Protein AF-A0A7R8D6F0-F1 (afdb_monomer_lite)

Structure (mmCIF, N/CA/C/O backbone):
data_AF-A0A7R8D6F0-F1
#
_entry.id   AF-A0A7R8D6F0-F1
#
loop_
_atom_site.group_PDB
_atom_site.id
_atom_site.type_symbol
_atom_site.label_atom_id
_atom_site.label_alt_id
_atom_site.label_comp_id
_atom_site.label_asym_id
_atom_site.label_entity_id
_atom_site.label_seq_id
_atom_site.pdbx_PDB_ins_code
_atom_site.Cartn_x
_atom_site.Cartn_y
_atom_site.Cartn_z
_atom_site.occupancy
_atom_site.B_iso_or_equiv
_atom_site.auth_seq_id
_atom_site.auth_comp_id
_atom_site.auth_asym_id
_atom_site.auth_atom_id
_atom_site.pdbx_PDB_model_num
ATOM 1 N N . MET A 1 1 ? -2.585 1.625 15.948 1.00 74.00 1 MET A N 1
ATOM 2 C CA . MET A 1 1 ? -1.145 1.764 15.644 1.00 74.00 1 MET A CA 1
ATOM 3 C C . MET A 1 1 ? -0.631 0.459 15.079 1.00 74.00 1 MET A C 1
ATOM 5 O O . MET A 1 1 ? -0.784 -0.568 15.728 1.00 74.00 1 MET A O 1
ATOM 9 N N . PHE A 1 2 ? -0.045 0.526 13.891 1.00 84.44 2 PHE A N 1
ATOM 10 C CA . PHE A 1 2 ? 0.387 -0.605 13.077 1.00 84.44 2 PHE A CA 1
ATOM 11 C C . PHE A 1 2 ? 1.300 -1.603 13.805 1.00 84.44 2 PHE A C 1
ATOM 13 O O . PHE A 1 2 ? 0.985 -2.786 13.869 1.00 84.44 2 PHE A O 1
ATOM 20 N N . TYR A 1 3 ? 2.368 -1.118 14.446 1.00 79.19 3 TYR A N 1
ATOM 21 C CA . TYR A 1 3 ? 3.384 -1.946 15.117 1.00 79.19 3 TYR A CA 1
ATOM 22 C C . TYR A 1 3 ? 2.860 -2.793 16.297 1.00 79.19 3 TYR A C 1
ATOM 24 O O . TYR A 1 3 ? 3.602 -3.601 16.847 1.00 79.19 3 TYR A O 1
ATOM 32 N N . LYS A 1 4 ? 1.600 -2.603 16.716 1.00 82.31 4 LYS A N 1
ATOM 33 C CA . LYS A 1 4 ? 0.942 -3.403 17.764 1.00 82.31 4 LYS A CA 1
ATOM 34 C C . LYS A 1 4 ? 0.145 -4.592 17.210 1.00 82.31 4 LYS A C 1
ATOM 36 O O . LYS A 1 4 ? -0.355 -5.390 17.996 1.00 82.31 4 LYS A O 1
ATOM 41 N N . VAL A 1 5 ? -0.016 -4.698 15.889 1.00 85.19 5 VAL A N 1
ATOM 42 C CA . VAL A 1 5 ? -0.868 -5.705 15.240 1.00 85.19 5 VAL A CA 1
ATOM 43 C C . VAL A 1 5 ? -0.010 -6.805 14.624 1.00 85.19 5 VAL A C 1
ATOM 45 O O . VAL A 1 5 ? 0.895 -6.539 13.834 1.00 85.19 5 VAL A O 1
ATOM 48 N N . LYS A 1 6 ? -0.318 -8.065 14.949 1.00 87.06 6 LYS A N 1
ATOM 49 C CA . LYS A 1 6 ? 0.289 -9.225 14.289 1.00 87.06 6 LYS A CA 1
ATOM 50 C C . LYS A 1 6 ? -0.387 -9.447 12.937 1.00 87.06 6 LYS A C 1
ATOM 52 O O . LYS A 1 6 ? -1.426 -10.094 12.857 1.00 87.06 6 LYS A O 1
ATOM 57 N N . ILE A 1 7 ? 0.212 -8.907 11.885 1.00 89.44 7 ILE A N 1
ATOM 58 C CA . ILE A 1 7 ? -0.277 -9.052 10.512 1.00 89.44 7 ILE A CA 1
ATOM 59 C C . ILE A 1 7 ? 0.157 -10.422 9.959 1.00 89.44 7 ILE A C 1
ATOM 61 O O . ILE A 1 7 ? 1.355 -10.722 9.986 1.00 89.44 7 ILE A O 1
ATOM 65 N N . PRO A 1 8 ? -0.775 -11.274 9.482 1.00 88.06 8 PRO A N 1
ATOM 66 C CA . PRO A 1 8 ? -0.436 -12.524 8.801 1.00 88.06 8 PRO A CA 1
ATOM 67 C C . PRO A 1 8 ? 0.427 -12.274 7.563 1.00 88.06 8 PRO A C 1
ATOM 69 O O . PRO A 1 8 ? 0.346 -11.208 6.961 1.00 88.06 8 PRO A O 1
ATOM 72 N N . LYS A 1 9 ? 1.225 -13.250 7.139 1.00 87.19 9 LYS A N 1
ATOM 73 C CA . LYS A 1 9 ? 1.949 -13.157 5.865 1.00 87.19 9 LYS A CA 1
ATOM 74 C C . LYS A 1 9 ? 1.036 -13.518 4.686 1.00 87.19 9 LYS A C 1
ATOM 76 O O . LYS A 1 9 ? 0.028 -14.207 4.858 1.00 87.19 9 LYS A O 1
ATOM 81 N N . ASP A 1 10 ? 1.387 -13.010 3.510 1.00 83.69 10 ASP A N 1
ATOM 82 C CA . ASP A 1 10 ? 1.027 -13.470 2.158 1.00 83.69 10 ASP A CA 1
ATOM 83 C C . ASP A 1 10 ? -0.458 -13.440 1.761 1.00 83.69 10 ASP A C 1
ATOM 85 O O . ASP A 1 10 ? -0.807 -13.719 0.616 1.00 83.69 10 ASP A O 1
ATOM 89 N N . THR A 1 11 ? -1.347 -13.072 2.682 1.00 88.06 11 THR A N 1
ATOM 90 C CA . THR A 1 11 ? -2.797 -13.301 2.563 1.00 88.06 11 THR A CA 1
ATOM 91 C C . THR A 1 11 ? -3.644 -12.037 2.614 1.00 88.06 11 THR A C 1
ATOM 93 O O . THR A 1 11 ? -4.828 -12.096 2.299 1.00 88.06 11 THR A O 1
ATOM 96 N N . ASN A 1 12 ? -3.089 -10.882 2.973 1.00 92.69 12 ASN A N 1
ATOM 97 C CA . ASN A 1 12 ? -3.887 -9.669 3.185 1.00 92.69 12 ASN A CA 1
ATOM 98 C C . ASN A 1 12 ? -4.018 -8.815 1.917 1.00 92.69 12 ASN A C 1
ATOM 100 O O . ASN A 1 12 ? -3.301 -9.018 0.933 1.00 92.69 12 ASN A O 1
ATOM 104 N N . PHE A 1 13 ? -4.924 -7.844 1.978 1.00 94.50 13 PHE A N 1
ATOM 105 C CA . PHE A 1 13 ? -4.956 -6.669 1.118 1.00 94.50 13 PHE A CA 1
ATOM 106 C C . PHE A 1 13 ? -4.422 -5.453 1.874 1.00 94.50 13 PHE A C 1
ATOM 108 O O . PHE A 1 13 ? -4.692 -5.305 3.069 1.00 94.50 13 PHE A O 1
ATOM 115 N N . PHE A 1 14 ? -3.704 -4.580 1.171 1.00 95.50 14 PHE A N 1
ATOM 116 C CA . PHE A 1 14 ? -3.189 -3.319 1.697 1.00 95.50 14 PHE A CA 1
ATOM 117 C C . PHE A 1 14 ? -3.652 -2.150 0.827 1.00 95.50 14 PHE A C 1
ATOM 119 O O . PHE A 1 14 ? -3.410 -2.144 -0.378 1.00 95.50 14 PHE A O 1
ATOM 126 N N . PHE A 1 15 ? -4.264 -1.159 1.470 1.00 96.00 15 PHE A N 1
ATOM 127 C CA . PHE A 1 15 ? -4.641 0.139 0.910 1.00 96.00 15 PHE A CA 1
ATOM 128 C C . PHE A 1 15 ? -3.914 1.248 1.685 1.00 96.00 15 PHE A C 1
ATOM 130 O O . PHE A 1 15 ? -3.596 1.060 2.864 1.00 96.00 15 PHE A O 1
ATOM 137 N N . LEU A 1 16 ? -3.652 2.396 1.054 1.00 95.62 16 LEU A N 1
ATOM 138 C CA . LEU A 1 16 ? -2.849 3.480 1.635 1.00 95.62 16 LEU A CA 1
ATOM 139 C C . LEU A 1 16 ? -3.567 4.837 1.610 1.00 95.62 16 LEU A C 1
ATOM 141 O O . LEU A 1 16 ? -4.071 5.266 0.577 1.00 95.62 16 LEU A O 1
ATOM 145 N N . GLU A 1 17 ? -3.503 5.555 2.732 1.00 95.69 17 GLU A N 1
ATOM 146 C CA . GLU A 1 17 ? -3.659 7.008 2.821 1.00 95.69 17 GLU A CA 1
ATOM 147 C C . GLU A 1 17 ? -2.285 7.622 3.119 1.00 95.69 17 GLU A C 1
ATOM 149 O O . GLU A 1 17 ? -1.707 7.346 4.175 1.00 95.69 17 GLU A O 1
ATOM 154 N N . THR A 1 18 ? -1.759 8.446 2.209 1.00 95.31 18 THR A N 1
ATOM 155 C CA . THR A 1 18 ? -0.437 9.077 2.371 1.00 95.31 18 THR A CA 1
ATOM 156 C C . THR A 1 18 ? -0.460 10.593 2.530 1.00 95.31 18 THR A C 1
ATOM 158 O O . THR A 1 18 ? 0.553 11.141 2.969 1.00 95.31 18 THR A O 1
ATOM 161 N N . SER A 1 19 ? -1.584 11.270 2.255 1.00 93.19 19 SER A N 1
ATOM 162 C CA . SER A 1 19 ? -1.687 12.736 2.363 1.00 93.19 19 SER A CA 1
ATOM 163 C C . SER A 1 19 ? -1.644 13.254 3.803 1.00 93.19 19 SER A C 1
ATOM 165 O O . SER A 1 19 ? -1.413 14.441 4.024 1.00 93.19 19 SER A O 1
ATOM 167 N N . GLY A 1 20 ? -1.847 12.377 4.789 1.00 93.12 20 GLY A N 1
ATOM 168 C CA . GLY A 1 20 ? -1.833 12.723 6.206 1.00 93.12 20 GLY A CA 1
ATOM 169 C C . GLY A 1 20 ? -3.174 13.253 6.713 1.00 93.12 20 GLY A C 1
ATOM 170 O O . GLY A 1 20 ? -3.243 13.773 7.828 1.00 93.12 20 GLY A O 1
ATOM 171 N N . ARG A 1 21 ? -4.263 13.102 5.950 1.00 95.19 21 ARG A N 1
ATOM 172 C CA . ARG A 1 21 ? -5.619 13.385 6.447 1.00 95.19 21 ARG A CA 1
ATOM 173 C C . ARG A 1 21 ? -6.073 12.304 7.427 1.00 95.19 21 ARG A C 1
ATOM 175 O O . ARG A 1 21 ? -5.720 11.136 7.305 1.00 95.19 21 ARG A O 1
ATOM 182 N N . SER A 1 22 ? -6.903 12.689 8.387 1.00 94.62 22 SER A N 1
ATOM 183 C CA . SER A 1 22 ? -7.505 11.766 9.356 1.00 94.62 22 SER A CA 1
ATOM 184 C C . SER A 1 22 ? -8.757 11.058 8.821 1.00 94.62 22 SER A C 1
ATOM 186 O O . SER A 1 22 ? -9.177 10.056 9.390 1.00 94.62 22 SER A O 1
ATOM 188 N N . ARG A 1 23 ? -9.380 11.556 7.747 1.00 95.62 23 ARG A N 1
ATOM 189 C CA . ARG A 1 23 ? -10.690 11.091 7.268 1.00 95.62 23 ARG A CA 1
ATOM 190 C C . ARG A 1 23 ? -10.586 10.342 5.938 1.00 95.62 23 ARG A C 1
ATOM 192 O O . ARG A 1 23 ? -10.050 10.877 4.965 1.00 95.62 23 ARG A O 1
ATOM 199 N N . LEU A 1 24 ? -11.154 9.137 5.881 1.00 94.81 24 LEU A N 1
ATOM 200 C CA . LEU A 1 24 ? -11.345 8.387 4.633 1.00 94.81 24 LEU A CA 1
ATOM 201 C C . LEU A 1 24 ? -12.550 8.912 3.839 1.00 94.81 24 LEU A C 1
ATOM 203 O O . LEU A 1 24 ? -13.538 9.379 4.411 1.00 94.81 24 LEU A O 1
ATOM 207 N N . THR A 1 25 ? -12.469 8.831 2.513 1.00 94.38 25 THR A N 1
ATOM 208 C CA . THR A 1 25 ? -13.577 9.161 1.607 1.00 94.38 25 THR A CA 1
ATOM 209 C C . THR A 1 25 ? -14.464 7.940 1.354 1.00 94.38 25 THR A C 1
ATOM 211 O O . THR A 1 25 ? -14.036 6.799 1.519 1.00 94.38 25 THR A O 1
ATOM 214 N N . LEU A 1 26 ? -15.699 8.160 0.889 1.00 91.44 26 LEU A N 1
ATOM 215 C CA . LEU A 1 26 ? -16.598 7.056 0.527 1.00 91.44 26 LEU A CA 1
ATOM 216 C C . LEU A 1 26 ? -16.029 6.186 -0.611 1.00 91.44 26 LEU A C 1
ATOM 218 O O . LEU A 1 26 ? -16.178 4.972 -0.552 1.00 91.44 26 LEU A O 1
ATOM 222 N N . LYS A 1 27 ? -15.315 6.775 -1.588 1.00 90.44 27 LYS A N 1
ATOM 223 C CA . LYS A 1 27 ? -14.648 6.041 -2.688 1.00 90.44 27 LYS A CA 1
ATOM 224 C C . LYS A 1 27 ? -13.708 4.957 -2.142 1.00 90.44 27 LYS A C 1
ATOM 226 O O . LYS A 1 27 ? -13.726 3.821 -2.605 1.00 90.44 27 LYS A O 1
ATOM 231 N N . GLU A 1 28 ? -12.952 5.309 -1.108 1.00 95.44 28 GLU A N 1
ATOM 232 C CA . GLU A 1 28 ? -11.962 4.440 -0.468 1.00 95.44 28 GLU A CA 1
ATOM 233 C C . GLU A 1 28 ? -12.585 3.377 0.428 1.00 95.44 28 GLU A C 1
ATOM 235 O O . GLU A 1 28 ? -12.107 2.244 0.466 1.00 95.44 28 GLU A O 1
ATOM 240 N N . LEU A 1 29 ? -13.682 3.714 1.110 1.00 95.31 29 LEU A N 1
ATOM 241 C CA . LEU A 1 29 ? -14.475 2.731 1.843 1.00 95.31 29 LEU A CA 1
ATOM 242 C C . LEU A 1 29 ? -15.122 1.718 0.886 1.00 95.31 29 LEU A C 1
ATOM 244 O O . LEU A 1 29 ? -15.132 0.533 1.200 1.00 95.31 29 LEU A O 1
ATOM 248 N N . CYS A 1 30 ? -15.571 2.135 -0.304 1.00 94.75 30 CYS A N 1
ATOM 249 C CA . CYS A 1 30 ? -16.062 1.220 -1.340 1.00 94.75 30 CYS A CA 1
ATOM 250 C C . CYS A 1 30 ? -14.955 0.310 -1.904 1.00 94.75 30 CYS A C 1
ATOM 252 O O . CYS A 1 30 ? -15.191 -0.885 -2.089 1.00 94.75 30 CYS A O 1
ATOM 254 N N . ALA A 1 31 ? -13.747 0.835 -2.145 1.00 91.69 31 ALA A N 1
ATOM 255 C CA . ALA A 1 31 ? -12.594 0.025 -2.554 1.00 91.69 31 ALA A CA 1
ATOM 256 C C . ALA A 1 31 ? -12.263 -1.042 -1.493 1.00 91.69 31 ALA A C 1
ATOM 258 O O . ALA A 1 31 ? -12.212 -2.237 -1.801 1.00 91.69 31 ALA A O 1
ATOM 259 N N . LEU A 1 32 ? -12.166 -0.628 -0.226 1.00 96.12 32 LEU A N 1
ATOM 260 C CA . LEU A 1 32 ? -11.927 -1.507 0.918 1.00 96.12 32 LEU A CA 1
ATOM 261 C C . LEU A 1 32 ? -13.033 -2.565 1.096 1.00 96.12 32 LEU A C 1
ATOM 263 O O . LEU A 1 32 ? -12.726 -3.750 1.244 1.00 96.12 32 LEU A O 1
ATOM 267 N N . GLU A 1 33 ? -14.310 -2.161 1.029 1.00 96.62 33 GLU A N 1
ATOM 268 C CA . GLU A 1 33 ? -15.466 -3.065 1.105 1.00 96.62 33 GLU A CA 1
ATOM 269 C C . GLU A 1 33 ? -15.416 -4.112 -0.010 1.00 96.62 33 GLU A C 1
ATOM 271 O O . GLU A 1 33 ? -15.607 -5.297 0.254 1.00 96.62 33 GLU A O 1
ATOM 276 N N . SER A 1 34 ? -15.134 -3.697 -1.249 1.00 94.56 34 SER A N 1
ATOM 277 C CA . SER A 1 34 ? -15.153 -4.590 -2.412 1.00 94.56 34 SER A CA 1
ATOM 278 C C . SER A 1 34 ? -14.162 -5.753 -2.275 1.00 94.56 34 SER A C 1
ATOM 280 O O . SER A 1 34 ? -14.522 -6.909 -2.516 1.00 94.56 34 SER A O 1
ATOM 282 N N . ALA A 1 35 ? -12.946 -5.476 -1.790 1.00 93.56 35 ALA A N 1
ATOM 283 C CA . ALA A 1 35 ? -11.941 -6.497 -1.523 1.00 93.56 35 ALA A CA 1
ATOM 284 C C . ALA A 1 35 ? -12.345 -7.400 -0.347 1.00 93.56 35 ALA A C 1
ATOM 286 O O . ALA A 1 35 ? -12.312 -8.626 -0.481 1.00 93.56 35 ALA A O 1
ATOM 287 N N . ALA A 1 36 ? -12.760 -6.810 0.780 1.00 96.06 36 ALA A N 1
ATOM 288 C CA . ALA A 1 36 ? -13.103 -7.541 2.000 1.00 96.06 36 ALA A CA 1
ATOM 289 C C . ALA A 1 36 ? -14.327 -8.455 1.829 1.00 96.06 36 ALA A C 1
ATOM 291 O O . ALA A 1 36 ? -14.308 -9.599 2.287 1.00 96.06 36 ALA A O 1
ATOM 292 N N . LYS A 1 37 ? -15.363 -7.973 1.129 1.00 94.25 37 LYS A N 1
ATOM 293 C CA . LYS A 1 37 ? -16.620 -8.683 0.857 1.00 94.25 37 LYS A CA 1
ATOM 294 C C . LYS A 1 37 ? -16.416 -9.925 -0.008 1.00 94.25 37 LYS A C 1
ATOM 296 O O . LYS A 1 37 ? -17.031 -10.951 0.263 1.00 94.25 37 LYS A O 1
ATOM 301 N N . LEU A 1 38 ? -15.572 -9.835 -1.038 1.00 93.25 38 LEU A N 1
ATOM 302 C CA . LEU A 1 38 ? -15.254 -10.969 -1.915 1.00 93.25 38 LEU A CA 1
ATOM 303 C C . LEU A 1 38 ? -14.240 -11.940 -1.294 1.00 93.25 38 LEU A C 1
ATOM 305 O O . LEU A 1 38 ? -14.133 -13.075 -1.742 1.00 93.25 38 LEU A O 1
ATOM 309 N N . HIS A 1 39 ? -13.516 -11.528 -0.251 1.00 94.94 39 HIS A N 1
ATOM 310 C CA . HIS A 1 39 ? -12.470 -12.339 0.368 1.00 94.94 39 HIS A CA 1
ATOM 311 C C . HIS A 1 39 ? -12.607 -12.394 1.900 1.00 94.94 39 HIS A C 1
ATOM 313 O O . HIS A 1 39 ? -11.688 -11.981 2.609 1.00 94.94 39 HIS A O 1
ATOM 319 N N . PRO A 1 40 ? -13.693 -12.968 2.454 1.00 94.88 40 PRO A N 1
ATOM 320 C CA . PRO A 1 40 ? -13.946 -12.990 3.903 1.00 94.88 40 PRO A CA 1
ATOM 321 C C . PRO A 1 40 ? -12.868 -13.721 4.729 1.00 94.88 40 PRO A C 1
ATOM 323 O O . PRO A 1 40 ? -12.807 -13.565 5.944 1.00 94.88 40 PRO A O 1
ATOM 326 N N . LYS A 1 41 ? -12.001 -14.518 4.085 1.00 93.69 41 LYS A N 1
ATOM 327 C CA . LYS A 1 41 ? -10.855 -15.212 4.707 1.00 93.69 41 LYS A CA 1
ATOM 328 C C . LYS A 1 41 ? -9.533 -14.426 4.643 1.00 93.69 41 LYS A C 1
ATOM 330 O O . LYS A 1 41 ? -8.526 -14.905 5.157 1.00 93.69 41 LYS A O 1
ATOM 335 N N . ARG A 1 42 ? -9.507 -13.261 3.986 1.00 93.25 42 ARG A N 1
ATOM 336 C CA . ARG A 1 42 ? -8.335 -12.381 3.835 1.00 93.25 42 ARG A CA 1
ATOM 337 C C . ARG A 1 42 ? -8.596 -11.085 4.599 1.00 93.25 42 ARG A C 1
ATOM 339 O O . ARG A 1 42 ? -9.680 -10.520 4.476 1.00 93.25 42 ARG A O 1
ATOM 346 N N . ASN A 1 43 ? -7.619 -10.594 5.362 1.00 96.06 43 ASN A N 1
ATOM 347 C CA . ASN A 1 43 ? -7.743 -9.277 5.996 1.00 96.06 43 ASN A CA 1
ATOM 348 C C . ASN A 1 43 ? -7.570 -8.174 4.951 1.00 96.06 43 ASN A C 1
ATOM 350 O O . ASN A 1 43 ? -6.714 -8.293 4.075 1.00 96.06 43 ASN A O 1
ATOM 354 N N . ALA A 1 44 ? -8.319 -7.087 5.083 1.00 96.88 44 ALA A N 1
ATOM 355 C CA . ALA A 1 44 ? -8.141 -5.867 4.314 1.00 96.88 44 ALA A CA 1
ATOM 356 C C . ALA A 1 44 ? -7.705 -4.739 5.259 1.00 96.88 44 ALA A C 1
ATOM 358 O O . ALA A 1 44 ? -8.472 -4.277 6.108 1.00 96.88 44 ALA A O 1
ATOM 359 N N . PHE A 1 45 ? -6.445 -4.326 5.130 1.00 97.19 45 PHE A N 1
ATOM 360 C CA . PHE A 1 45 ? -5.853 -3.267 5.935 1.00 97.19 45 PHE A CA 1
ATOM 361 C C . PHE A 1 45 ? -5.878 -1.944 5.178 1.00 97.19 45 PHE A C 1
ATOM 363 O O . PHE A 1 45 ? -5.282 -1.833 4.106 1.00 97.19 45 PHE A O 1
ATOM 370 N N . PHE A 1 46 ? -6.498 -0.925 5.770 1.00 97.19 46 PHE A N 1
ATOM 371 C CA . PHE A 1 46 ? -6.342 0.454 5.321 1.00 97.19 46 PHE A CA 1
ATOM 372 C C . PHE A 1 46 ? -5.304 1.142 6.208 1.00 97.19 46 PHE A C 1
ATOM 374 O O . PHE A 1 46 ? -5.527 1.350 7.404 1.00 97.19 46 PHE A O 1
ATOM 381 N N . ILE A 1 47 ? -4.141 1.449 5.641 1.00 96.88 47 ILE A N 1
ATOM 382 C CA . ILE A 1 47 ? -3.022 2.045 6.366 1.00 96.88 47 ILE A CA 1
ATOM 383 C C . ILE A 1 47 ? -3.031 3.559 6.166 1.00 96.88 47 ILE A C 1
ATOM 385 O O . ILE A 1 47 ? -3.176 4.026 5.042 1.00 96.88 47 ILE A O 1
ATOM 389 N N . MET A 1 48 ? -2.841 4.333 7.233 1.00 96.12 48 MET A N 1
ATOM 390 C CA . MET A 1 48 ? -2.861 5.800 7.181 1.00 96.12 48 MET A CA 1
ATOM 391 C C . MET A 1 48 ? -1.569 6.394 7.750 1.00 96.12 48 MET A C 1
ATOM 393 O O . MET A 1 48 ? -1.117 5.987 8.822 1.00 96.12 48 MET A O 1
ATOM 397 N N . THR A 1 49 ? -0.979 7.380 7.067 1.00 95.12 49 THR A N 1
ATOM 398 C CA . THR A 1 49 ? 0.206 8.109 7.565 1.00 95.12 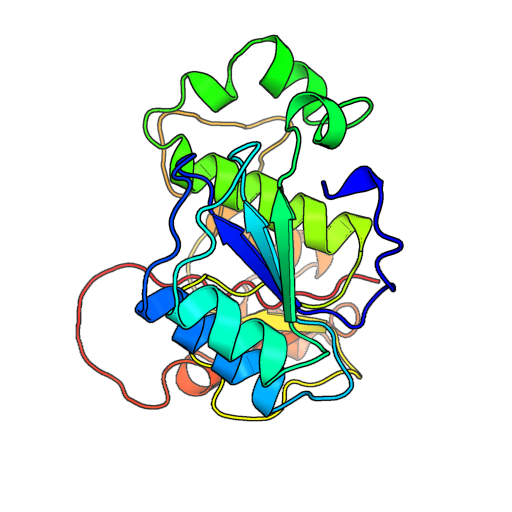49 THR A CA 1
ATOM 399 C C . THR A 1 49 ? -0.113 9.076 8.708 1.00 95.12 49 THR A C 1
ATOM 401 O O . THR A 1 49 ? 0.788 9.462 9.454 1.00 95.12 49 THR A O 1
ATOM 404 N N . ASN A 1 50 ? -1.384 9.446 8.902 1.00 94.31 50 ASN A N 1
ATOM 405 C CA . ASN A 1 50 ? -1.810 10.187 10.087 1.00 94.31 50 ASN A CA 1
ATOM 406 C C . ASN A 1 50 ? -1.825 9.275 11.330 1.00 94.31 50 ASN A C 1
ATOM 408 O O . ASN A 1 50 ? -2.331 8.150 11.292 1.00 94.31 50 ASN A O 1
ATOM 412 N N . LYS A 1 51 ? -1.308 9.784 12.458 1.00 88.81 51 LYS A N 1
ATOM 413 C CA . LYS A 1 51 ? -1.268 9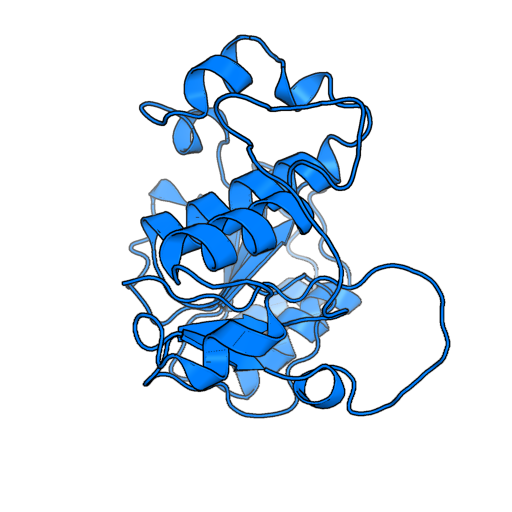.106 13.768 1.00 88.81 51 LYS A CA 1
ATOM 414 C C . LYS A 1 51 ? -2.654 8.751 14.318 1.00 88.81 51 LYS A C 1
ATOM 416 O O . LYS A 1 51 ? -2.748 7.840 15.143 1.00 88.81 51 LYS A O 1
ATOM 421 N N . THR A 1 52 ? -3.699 9.457 13.891 1.00 89.00 52 THR A N 1
ATOM 422 C CA . THR A 1 52 ? -5.101 9.195 14.237 1.00 89.00 52 THR A CA 1
ATOM 423 C C . THR A 1 52 ? -5.984 9.246 12.991 1.00 89.00 52 THR A C 1
ATOM 425 O O . THR A 1 52 ? -5.625 9.837 11.973 1.00 89.00 52 THR A O 1
ATOM 428 N N . TYR A 1 53 ? -7.160 8.625 13.077 1.00 91.56 53 TYR A N 1
ATOM 429 C CA . TYR A 1 53 ? -8.184 8.691 12.040 1.00 91.56 53 TYR A CA 1
ATOM 430 C C . TYR A 1 53 ? -9.568 8.957 12.638 1.00 91.56 53 TYR A C 1
ATOM 432 O O . TYR A 1 53 ? -9.841 8.625 13.793 1.00 91.56 53 TYR A O 1
ATOM 440 N N . GLU A 1 54 ? -10.436 9.584 11.851 1.00 94.56 54 GLU A N 1
ATOM 441 C CA . GLU A 1 54 ? -11.805 9.928 12.223 1.00 94.56 54 GLU A CA 1
ATOM 442 C C . GLU A 1 54 ? -12.703 8.690 12.103 1.00 94.56 54 GLU A C 1
ATOM 444 O O . GLU A 1 54 ? -12.878 8.132 11.017 1.00 94.56 54 GLU A O 1
ATOM 449 N N . ARG A 1 55 ? -13.309 8.264 13.217 1.00 93.56 55 ARG A N 1
ATOM 450 C CA . ARG A 1 55 ? -14.322 7.197 13.230 1.00 93.56 55 ARG A CA 1
ATOM 451 C C . ARG A 1 55 ? -15.690 7.765 12.844 1.00 93.56 55 ARG A C 1
ATOM 453 O O . ARG A 1 55 ? -16.582 7.867 13.679 1.00 93.56 55 ARG A O 1
ATOM 460 N N . THR A 1 56 ? -15.825 8.172 11.582 1.00 95.44 56 THR A N 1
ATOM 461 C CA . THR A 1 56 ? -17.119 8.564 10.995 1.00 95.44 56 THR A CA 1
ATOM 462 C C . THR A 1 56 ? -18.116 7.404 11.064 1.00 95.44 56 THR A C 1
ATOM 464 O O . THR A 1 56 ? -17.706 6.246 11.142 1.00 95.44 56 THR A O 1
ATOM 467 N N . THR A 1 57 ? -19.419 7.686 10.966 1.00 96.19 57 THR A N 1
ATOM 468 C CA . THR A 1 57 ? -20.468 6.649 10.968 1.00 96.19 57 THR A CA 1
ATOM 469 C C . THR A 1 57 ? -20.187 5.545 9.943 1.00 96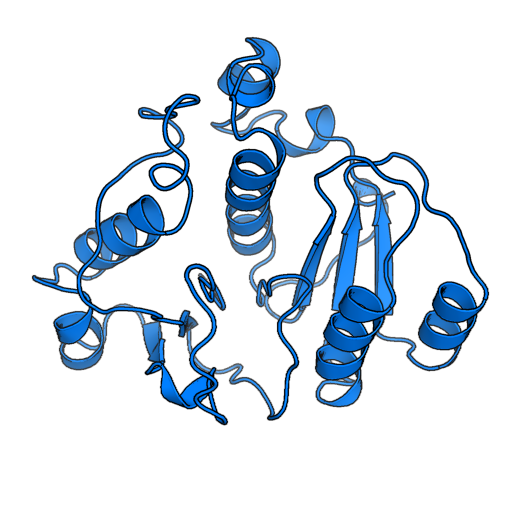.19 57 THR A C 1
ATOM 471 O O . THR A 1 57 ? -20.149 4.380 10.311 1.00 96.19 57 THR A O 1
ATOM 474 N N . ALA A 1 58 ? -19.832 5.905 8.703 1.00 95.06 58 ALA A N 1
ATOM 475 C CA . ALA A 1 58 ? -19.489 4.941 7.652 1.00 95.06 58 ALA A CA 1
ATOM 476 C C . ALA A 1 58 ? -18.244 4.084 7.977 1.00 95.06 58 ALA A C 1
ATOM 478 O O . ALA A 1 58 ? -18.177 2.918 7.593 1.00 95.06 58 ALA A O 1
ATOM 479 N N . VAL A 1 59 ? -17.258 4.636 8.701 1.00 96.12 59 VAL A N 1
ATOM 480 C CA . VAL A 1 59 ? -16.087 3.883 9.194 1.00 96.12 59 VAL A CA 1
ATOM 481 C C . VAL A 1 59 ? -16.470 2.932 10.332 1.00 96.12 59 VAL A C 1
ATOM 483 O O . VAL A 1 59 ? -15.895 1.852 10.441 1.00 96.12 59 VAL A O 1
ATOM 486 N N . VAL A 1 60 ? -17.429 3.301 11.183 1.00 96.38 60 VAL A N 1
ATOM 487 C CA . VAL A 1 60 ? -17.943 2.412 12.237 1.00 96.38 60 VAL A CA 1
ATOM 488 C C . VAL A 1 60 ? -18.752 1.272 11.615 1.00 96.38 60 VAL A C 1
ATOM 490 O O . VAL A 1 60 ? -18.399 0.113 11.815 1.00 96.38 60 VAL A O 1
ATOM 493 N N . GLU A 1 61 ? -19.738 1.592 10.775 1.00 96.38 61 GLU A N 1
ATOM 494 C CA . GLU A 1 61 ? -20.611 0.628 10.091 1.00 96.38 61 GLU A CA 1
ATOM 495 C C . GLU A 1 61 ? -19.821 -0.426 9.302 1.00 96.38 61 GLU A C 1
ATOM 497 O O . GLU A 1 61 ? -20.094 -1.621 9.416 1.00 96.38 61 GLU A O 1
ATOM 502 N N . ILE A 1 62 ? -18.811 -0.020 8.520 1.00 96.31 62 ILE A N 1
ATOM 503 C CA . ILE A 1 62 ? -18.020 -0.968 7.722 1.00 96.31 62 ILE A CA 1
ATOM 504 C C . ILE A 1 62 ? -17.161 -1.894 8.602 1.00 96.31 62 ILE A C 1
ATOM 506 O O . ILE A 1 62 ? -17.017 -3.073 8.283 1.00 96.31 62 ILE A O 1
ATOM 510 N N . MET A 1 63 ? -16.627 -1.395 9.723 1.00 95.62 63 MET A N 1
ATOM 511 C CA . MET A 1 63 ? -15.828 -2.192 10.664 1.00 95.62 63 MET A CA 1
ATOM 512 C C . MET A 1 63 ? -16.686 -3.143 11.511 1.00 95.62 63 MET A C 1
ATOM 514 O O . MET A 1 63 ? -16.211 -4.209 11.893 1.00 95.62 63 MET A O 1
ATOM 518 N N . GLU A 1 64 ? -17.941 -2.789 11.790 1.00 96.44 64 GLU A N 1
ATOM 519 C CA . GLU A 1 64 ? -18.908 -3.672 12.459 1.00 96.44 64 GLU A CA 1
ATOM 520 C C . GLU A 1 64 ? -19.442 -4.754 11.509 1.00 96.44 64 GLU A C 1
ATOM 522 O O . GLU A 1 64 ? -19.604 -5.909 11.901 1.00 96.44 64 GLU A O 1
ATOM 527 N N . LYS A 1 65 ? -19.662 -4.403 10.236 1.00 97.25 65 LYS A N 1
ATOM 528 C CA . LYS A 1 65 ? -20.170 -5.303 9.192 1.00 97.25 65 LYS A CA 1
ATOM 529 C C . LYS A 1 65 ? -19.136 -6.323 8.696 1.00 97.25 65 LYS A C 1
ATOM 531 O O . LYS A 1 65 ? -19.520 -7.423 8.299 1.00 97.25 65 LYS A O 1
ATOM 536 N N . TYR A 1 66 ? -17.846 -5.978 8.703 1.00 97.50 66 TYR A N 1
ATOM 537 C CA . TYR A 1 66 ? -16.765 -6.812 8.166 1.00 97.50 66 TYR A CA 1
ATOM 538 C C . TYR A 1 66 ? -15.635 -7.007 9.182 1.00 97.50 66 TYR A C 1
ATOM 540 O O . TYR A 1 66 ? -14.724 -6.188 9.297 1.00 97.50 66 TYR A O 1
ATOM 548 N N . SER A 1 67 ? -15.632 -8.159 9.856 1.00 96.75 67 SER A N 1
ATOM 549 C CA . SER A 1 67 ? -14.601 -8.531 10.839 1.00 96.75 67 SER A CA 1
ATOM 550 C C . SER A 1 67 ? -13.182 -8.662 10.263 1.00 96.75 67 SER A C 1
ATOM 552 O O . SER A 1 67 ? -12.212 -8.690 11.019 1.00 96.75 67 SER A O 1
ATOM 554 N N . ASN A 1 68 ? -13.044 -8.729 8.935 1.00 97.12 68 ASN A N 1
ATOM 555 C CA . ASN A 1 68 ? -11.768 -8.765 8.225 1.00 97.12 68 ASN A CA 1
ATOM 556 C C . ASN A 1 68 ? -11.251 -7.378 7.785 1.00 97.12 68 ASN A C 1
ATOM 558 O O . ASN A 1 68 ? -10.189 -7.317 7.167 1.00 97.12 68 ASN A O 1
ATOM 562 N N . ILE A 1 69 ? -11.938 -6.272 8.106 1.00 97.25 69 ILE A N 1
ATOM 563 C CA . ILE A 1 69 ? -11.470 -4.900 7.838 1.00 97.25 69 ILE A CA 1
ATOM 564 C C . ILE A 1 69 ? -10.761 -4.305 9.062 1.00 97.25 69 ILE A C 1
ATOM 566 O O . ILE A 1 69 ? -11.272 -4.351 10.179 1.00 97.25 69 ILE A O 1
ATOM 570 N N . GLN A 1 70 ? -9.589 -3.691 8.855 1.00 95.69 70 GLN A N 1
ATOM 571 C CA . GLN A 1 70 ? -8.838 -3.001 9.913 1.00 95.69 70 GLN A CA 1
ATOM 572 C C . GLN A 1 70 ? -8.192 -1.697 9.416 1.00 95.69 70 GLN A C 1
ATOM 574 O O . GLN A 1 70 ? -7.460 -1.691 8.428 1.00 95.69 70 GLN A O 1
ATOM 579 N N . LEU A 1 71 ? -8.405 -0.594 10.143 1.00 95.75 71 LEU A N 1
ATOM 580 C CA . LEU A 1 71 ? -7.774 0.710 9.886 1.00 95.75 71 LEU A CA 1
ATOM 581 C C . LEU A 1 71 ? -6.587 0.928 10.836 1.00 95.75 71 LEU A C 1
ATOM 583 O O . LEU A 1 71 ? -6.752 0.909 12.063 1.00 95.75 71 LEU A O 1
ATOM 587 N N . LEU A 1 72 ? -5.391 1.161 10.285 1.00 94.81 72 LEU A N 1
ATOM 588 C CA . LEU A 1 72 ? -4.133 1.241 11.036 1.00 94.81 72 LEU A CA 1
ATOM 589 C C . LEU A 1 72 ? -3.314 2.495 10.696 1.00 94.81 72 LEU A C 1
ATOM 591 O O . LEU A 1 72 ? -2.792 2.635 9.597 1.00 94.81 72 LEU A O 1
ATOM 595 N N . SER A 1 73 ? -3.075 3.350 11.690 1.00 94.50 73 SER A N 1
ATOM 596 C CA . SER A 1 73 ? -2.054 4.403 11.598 1.00 94.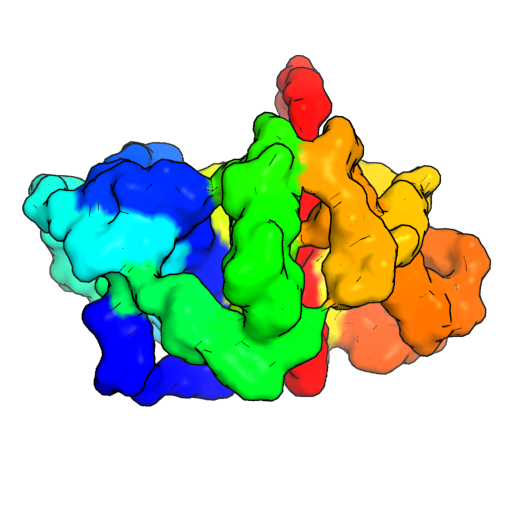50 73 SER A CA 1
ATOM 597 C C . SER A 1 73 ? -0.629 3.840 11.683 1.00 94.50 73 SER A C 1
ATOM 599 O O . SER A 1 73 ? -0.361 2.999 12.553 1.00 94.50 73 SER A O 1
ATOM 601 N N . ILE A 1 74 ? 0.279 4.342 10.841 1.00 93.75 74 ILE A N 1
ATOM 602 C CA . ILE A 1 74 ? 1.731 4.079 10.877 1.00 93.75 74 ILE A CA 1
ATOM 603 C C . ILE A 1 74 ? 2.531 5.285 11.381 1.00 93.75 74 ILE A C 1
ATOM 605 O O . ILE A 1 74 ? 2.071 6.422 11.347 1.00 93.75 74 ILE A O 1
ATOM 609 N N . ASP A 1 75 ? 3.758 5.021 11.829 1.00 92.06 75 ASP A N 1
ATOM 610 C CA . ASP A 1 75 ? 4.789 6.034 12.051 1.00 92.06 75 ASP A CA 1
ATOM 611 C C . ASP A 1 75 ? 5.896 5.808 11.012 1.00 92.06 75 ASP A C 1
ATOM 613 O O . ASP A 1 75 ? 6.525 4.749 11.002 1.00 92.06 75 ASP A O 1
ATOM 617 N N . LEU A 1 76 ? 6.106 6.771 10.111 1.00 93.19 76 LEU A N 1
ATOM 618 C CA . LEU A 1 76 ? 7.054 6.638 8.998 1.00 93.19 76 LEU A CA 1
ATOM 619 C C . LEU A 1 76 ? 8.510 6.510 9.468 1.00 93.19 76 LEU A C 1
ATOM 621 O O . LEU A 1 76 ? 9.287 5.779 8.859 1.00 93.19 76 LEU A O 1
ATOM 625 N N . THR A 1 77 ? 8.866 7.134 10.593 1.00 91.50 77 THR A N 1
ATOM 626 C CA . THR A 1 77 ? 10.202 6.988 11.183 1.00 91.50 77 THR A CA 1
ATOM 627 C C . THR A 1 77 ? 10.406 5.572 11.713 1.00 91.50 77 THR A C 1
ATOM 629 O O . THR A 1 77 ? 11.490 5.021 11.561 1.00 91.50 77 THR A O 1
ATOM 632 N N . TYR A 1 78 ? 9.370 4.943 12.278 1.00 90.50 78 TYR A N 1
ATOM 633 C CA . TYR A 1 78 ? 9.429 3.525 12.651 1.00 90.50 78 TYR A CA 1
ATOM 634 C C . TYR A 1 78 ? 9.494 2.603 11.422 1.00 90.50 78 TYR A C 1
ATOM 636 O O . TYR A 1 78 ? 10.296 1.676 11.404 1.00 90.50 78 TYR A O 1
ATOM 644 N N . VAL A 1 79 ? 8.673 2.863 10.397 1.00 91.69 79 VAL A N 1
ATOM 645 C CA . VAL A 1 79 ? 8.584 2.053 9.165 1.00 91.69 79 VAL A CA 1
ATOM 646 C C . VAL A 1 79 ? 9.901 2.043 8.382 1.00 91.69 79 VAL A C 1
ATOM 648 O O . VAL A 1 79 ? 10.305 0.996 7.878 1.00 91.69 79 VAL A O 1
ATOM 651 N N . PHE A 1 80 ? 10.592 3.183 8.288 1.00 92.25 80 PHE A N 1
ATOM 652 C CA . PHE A 1 80 ? 11.835 3.284 7.519 1.00 92.25 80 PHE A CA 1
ATOM 653 C C . PHE A 1 80 ? 13.107 2.983 8.319 1.00 92.25 80 PHE A C 1
ATOM 655 O O . PHE A 1 80 ? 14.145 2.764 7.693 1.00 92.25 80 PHE A O 1
ATOM 662 N N . LYS A 1 81 ? 13.057 2.917 9.655 1.00 93.00 81 LYS A N 1
ATOM 663 C CA . LYS A 1 81 ? 14.229 2.627 10.495 1.00 93.00 81 LYS A CA 1
ATOM 664 C C . LYS A 1 81 ? 14.869 1.276 10.154 1.00 93.00 81 LYS A C 1
ATOM 666 O O . LYS A 1 81 ? 14.187 0.257 10.104 1.00 93.00 81 LYS A O 1
ATOM 671 N N . GLY A 1 82 ? 16.187 1.257 9.960 1.00 87.19 82 GLY A N 1
ATOM 672 C CA . GLY A 1 82 ? 16.953 0.070 9.577 1.00 87.19 82 GLY A CA 1
ATOM 673 C C . GLY A 1 82 ? 16.735 -0.395 8.132 1.00 87.19 82 GLY A C 1
ATOM 674 O O . GLY A 1 82 ? 17.198 -1.474 7.770 1.00 87.19 82 GLY A O 1
ATOM 675 N N . THR A 1 83 ? 16.031 0.381 7.300 1.00 87.31 83 THR A N 1
ATOM 676 C CA . THR A 1 83 ? 15.797 0.056 5.883 1.00 87.31 83 THR A CA 1
ATOM 677 C C . THR A 1 83 ? 16.713 0.865 4.966 1.00 87.31 83 THR A C 1
ATOM 679 O O . THR A 1 83 ? 17.205 1.929 5.336 1.00 87.31 83 THR A O 1
ATOM 682 N N . VAL A 1 84 ? 16.859 0.435 3.709 1.00 85.19 84 VAL A N 1
ATOM 683 C CA . VAL A 1 84 ? 17.578 1.206 2.672 1.00 85.19 84 VAL A CA 1
ATOM 684 C C . VAL A 1 84 ? 16.967 2.591 2.387 1.00 85.19 84 VAL A C 1
ATOM 686 O O . VAL A 1 84 ? 17.615 3.428 1.766 1.00 85.19 84 VAL A O 1
ATOM 689 N N . ILE A 1 85 ? 15.742 2.853 2.859 1.00 88.44 85 ILE A N 1
ATOM 690 C CA . ILE A 1 85 ? 15.034 4.132 2.719 1.00 88.44 85 ILE A CA 1
ATOM 691 C C . ILE A 1 85 ? 15.322 5.083 3.900 1.00 88.44 85 ILE A C 1
ATOM 693 O O . ILE A 1 85 ? 15.086 6.286 3.779 1.00 88.44 85 ILE A O 1
ATOM 697 N N . GLU A 1 86 ? 15.890 4.598 5.016 1.00 92.00 86 GLU A N 1
ATOM 698 C CA . GLU A 1 86 ? 16.127 5.393 6.234 1.00 92.00 86 GLU A CA 1
ATOM 699 C C . GLU A 1 86 ? 16.889 6.692 5.945 1.00 92.00 86 GLU A C 1
ATOM 701 O O . GLU A 1 86 ? 16.458 7.772 6.343 1.00 92.00 86 GLU A O 1
ATOM 706 N N . ASN A 1 87 ? 17.974 6.612 5.171 1.00 91.75 87 ASN A N 1
ATOM 707 C CA . ASN A 1 87 ? 18.783 7.780 4.819 1.00 91.75 87 ASN A CA 1
ATOM 708 C C . ASN A 1 87 ? 18.003 8.813 3.988 1.00 91.75 87 ASN A C 1
ATOM 710 O O . ASN A 1 87 ? 18.150 10.013 4.215 1.00 91.75 87 ASN A O 1
ATOM 714 N N . LEU A 1 88 ? 17.142 8.374 3.060 1.00 92.19 88 LEU A N 1
ATOM 715 C CA . LEU A 1 88 ? 16.305 9.275 2.256 1.00 92.19 88 LEU A CA 1
ATOM 716 C C . LEU A 1 88 ? 15.272 10.005 3.128 1.00 92.19 88 LEU A C 1
ATOM 718 O O . LEU A 1 88 ? 15.017 11.193 2.915 1.00 92.19 88 LEU A O 1
ATOM 722 N N . TRP A 1 89 ? 14.717 9.307 4.124 1.00 93.69 89 TRP A N 1
ATOM 723 C CA . TRP A 1 89 ? 13.788 9.864 5.105 1.00 93.69 89 TRP A CA 1
ATOM 724 C C . TRP A 1 89 ? 14.479 10.854 6.053 1.00 93.69 89 TRP A C 1
ATOM 726 O O . TRP A 1 89 ? 14.038 11.997 6.172 1.00 93.69 89 TRP A O 1
ATOM 736 N N . LEU A 1 90 ? 15.600 10.471 6.673 1.00 94.62 90 LEU A N 1
ATOM 737 C CA . LEU A 1 90 ? 16.337 11.317 7.622 1.00 94.62 90 LEU A CA 1
ATOM 738 C C . LEU A 1 90 ? 16.921 12.584 6.969 1.00 94.62 90 LEU A C 1
ATOM 740 O O . LEU A 1 90 ? 16.962 13.640 7.596 1.00 94.62 90 LEU A O 1
ATOM 744 N N . GLN A 1 91 ? 17.320 12.518 5.695 1.00 95.00 91 GLN A N 1
ATOM 745 C CA . GLN A 1 91 ? 17.810 13.676 4.929 1.00 95.00 91 GLN A CA 1
ATOM 746 C C . GLN A 1 91 ? 16.688 14.587 4.388 1.00 95.00 91 GLN A C 1
ATOM 748 O O . GLN A 1 91 ? 16.962 15.573 3.695 1.00 95.00 91 GLN A O 1
ATOM 753 N N . ASN A 1 92 ? 15.422 14.274 4.684 1.00 94.38 92 ASN A N 1
ATOM 754 C CA . ASN A 1 92 ? 14.238 14.926 4.126 1.00 94.38 92 ASN A CA 1
ATOM 755 C C . ASN A 1 92 ? 14.170 14.899 2.582 1.00 94.38 92 ASN A C 1
ATOM 757 O O . ASN A 1 92 ? 13.569 15.790 1.982 1.00 94.38 92 ASN A O 1
ATOM 761 N N . ARG A 1 93 ? 14.791 13.916 1.907 1.00 93.00 93 ARG A N 1
ATOM 762 C CA . ARG A 1 93 ? 14.777 13.837 0.431 1.00 93.00 93 ARG A CA 1
ATOM 763 C C . ARG A 1 93 ? 13.384 13.518 -0.104 1.00 93.00 93 ARG A C 1
ATOM 765 O O . ARG A 1 93 ? 12.961 14.141 -1.070 1.00 93.00 93 ARG A O 1
ATOM 772 N N . ILE A 1 94 ? 12.669 12.602 0.551 1.00 92.00 94 ILE A N 1
ATOM 773 C CA . ILE A 1 94 ? 11.301 12.219 0.167 1.00 92.00 94 ILE A CA 1
ATOM 774 C C . ILE A 1 94 ? 10.350 13.393 0.427 1.00 92.00 94 ILE A C 1
ATOM 776 O O . ILE A 1 94 ? 9.579 13.782 -0.443 1.00 92.00 94 ILE A O 1
ATOM 780 N N . GLN A 1 95 ? 10.468 14.009 1.604 1.00 93.44 95 GLN A N 1
ATOM 781 C CA . GLN A 1 95 ? 9.653 15.126 2.090 1.00 93.44 95 GLN A CA 1
ATOM 782 C C . GLN A 1 95 ? 9.795 16.401 1.241 1.00 93.44 95 GLN A C 1
ATOM 784 O O . GLN A 1 95 ? 8.882 17.219 1.216 1.00 93.44 95 GLN A O 1
ATOM 789 N N . LYS A 1 96 ? 10.921 16.567 0.534 1.00 94.50 96 LYS A N 1
ATOM 790 C CA . LYS A 1 96 ? 11.169 17.667 -0.415 1.00 94.50 96 LYS A CA 1
ATOM 791 C C . LYS A 1 96 ? 10.668 17.388 -1.838 1.00 94.50 96 LYS A C 1
ATOM 793 O O . LYS A 1 96 ? 10.843 18.241 -2.703 1.00 94.50 96 LYS A O 1
ATOM 798 N N . SER A 1 97 ? 10.085 16.218 -2.105 1.00 93.44 97 SER A N 1
ATOM 799 C CA . SER A 1 97 ? 9.514 15.907 -3.417 1.00 93.44 97 SER A CA 1
ATOM 800 C C . SER A 1 97 ? 8.320 16.806 -3.739 1.00 93.44 97 SER A C 1
ATOM 802 O O . SER A 1 97 ? 7.413 16.961 -2.918 1.00 93.44 97 SER A O 1
ATOM 804 N N . VAL A 1 98 ? 8.255 17.308 -4.976 1.00 93.06 98 VAL A N 1
ATOM 805 C CA . VAL A 1 98 ? 7.076 18.037 -5.485 1.00 93.06 98 VAL A CA 1
ATOM 806 C C . VAL A 1 98 ? 5.859 17.115 -5.666 1.00 93.06 98 VAL A C 1
ATOM 808 O O . VAL A 1 98 ? 4.730 17.582 -5.795 1.00 93.06 98 VAL A O 1
ATOM 811 N N . HIS A 1 99 ? 6.077 15.798 -5.618 1.00 89.00 99 HIS A N 1
ATOM 812 C CA . HIS A 1 99 ? 5.068 14.744 -5.699 1.00 89.00 99 HIS A CA 1
ATOM 813 C C . HIS A 1 99 ? 5.000 13.899 -4.413 1.00 89.00 99 HIS A C 1
ATOM 815 O O . HIS A 1 99 ? 4.670 12.712 -4.477 1.00 89.00 99 HIS A O 1
ATOM 821 N N . TYR A 1 100 ? 5.302 14.496 -3.249 1.00 92.38 100 TYR A N 1
ATOM 822 C CA . TYR A 1 100 ? 5.408 13.820 -1.945 1.00 92.38 100 TYR A CA 1
ATOM 823 C C . TYR A 1 100 ? 4.358 12.723 -1.702 1.00 92.38 100 TYR A C 1
ATOM 825 O O . TYR A 1 100 ? 4.729 11.590 -1.410 1.00 92.38 100 TYR A O 1
ATOM 833 N N . ASN A 1 101 ? 3.062 13.014 -1.874 1.00 88.88 101 ASN A N 1
ATOM 834 C CA . ASN A 1 101 ? 1.988 12.047 -1.606 1.00 88.88 101 ASN A CA 1
ATOM 835 C C . ASN A 1 101 ? 2.070 10.801 -2.506 1.00 88.88 101 ASN A C 1
ATOM 837 O O . ASN A 1 101 ? 1.881 9.681 -2.024 1.00 88.88 101 ASN A O 1
ATOM 841 N N . SER A 1 102 ? 2.368 10.985 -3.798 1.00 85.75 102 SER A N 1
ATOM 842 C CA . SER A 1 102 ? 2.497 9.890 -4.766 1.00 85.75 102 SER A CA 1
ATOM 843 C C . SER A 1 102 ? 3.753 9.072 -4.494 1.00 85.75 102 SER A C 1
ATOM 845 O O . SER A 1 102 ? 3.657 7.863 -4.320 1.00 85.75 102 SER A O 1
ATOM 847 N N . HIS A 1 103 ? 4.907 9.730 -4.336 1.00 88.56 103 HIS A N 1
ATOM 848 C CA . HIS A 1 103 ? 6.171 9.049 -4.037 1.00 88.56 103 HIS A CA 1
ATOM 849 C C . HIS A 1 103 ? 6.145 8.330 -2.683 1.00 88.56 103 HIS A C 1
ATOM 851 O O . HIS A 1 103 ? 6.703 7.247 -2.558 1.00 88.56 103 HIS A O 1
ATOM 857 N N . MET A 1 104 ? 5.461 8.880 -1.676 1.00 93.12 104 MET A N 1
ATOM 858 C CA . MET A 1 104 ? 5.232 8.192 -0.403 1.00 93.12 104 MET A CA 1
ATOM 859 C C . MET A 1 104 ? 4.341 6.955 -0.584 1.00 93.12 104 MET A C 1
ATOM 861 O O . MET A 1 104 ? 4.610 5.920 0.021 1.00 93.12 104 MET A O 1
ATOM 865 N N . SER A 1 105 ? 3.311 7.035 -1.435 1.00 91.06 105 SER A N 1
ATOM 866 C CA . SER A 1 105 ? 2.457 5.886 -1.766 1.00 91.06 105 SER A CA 1
ATOM 867 C C . SER A 1 105 ? 3.250 4.791 -2.479 1.00 91.06 105 SER A C 1
ATOM 869 O O . SER A 1 105 ? 3.168 3.633 -2.077 1.00 91.06 105 SER A O 1
ATOM 871 N N . ASP A 1 106 ? 4.103 5.163 -3.441 1.00 85.69 106 ASP A N 1
ATOM 872 C CA . ASP A 1 106 ? 5.040 4.261 -4.122 1.00 85.69 106 ASP A CA 1
ATOM 873 C C . ASP A 1 106 ? 6.005 3.572 -3.146 1.00 85.69 106 ASP A C 1
ATOM 875 O O . ASP A 1 106 ? 6.098 2.346 -3.118 1.00 85.69 106 ASP A O 1
ATOM 879 N N . ILE A 1 107 ? 6.689 4.330 -2.285 1.00 88.94 107 ILE A N 1
ATOM 880 C CA . ILE A 1 107 ? 7.609 3.764 -1.286 1.00 88.94 107 ILE A CA 1
ATOM 881 C C . ILE A 1 107 ? 6.875 2.769 -0.378 1.00 88.94 107 ILE A C 1
ATOM 883 O O . ILE A 1 107 ? 7.363 1.660 -0.138 1.00 88.94 107 ILE A O 1
ATOM 887 N N . LEU A 1 108 ? 5.694 3.144 0.121 1.00 91.81 108 LEU A N 1
ATOM 888 C CA . LEU A 1 108 ? 4.943 2.321 1.060 1.00 91.81 108 LEU A CA 1
ATOM 889 C C . LEU A 1 108 ? 4.344 1.071 0.405 1.00 91.81 108 LEU A C 1
ATOM 891 O O . LEU A 1 108 ? 4.424 0.011 1.023 1.00 91.81 108 LEU A O 1
ATOM 895 N N . ARG A 1 109 ? 3.805 1.127 -0.825 1.00 89.06 109 ARG A N 1
ATOM 896 C CA . ARG A 1 109 ? 3.255 -0.074 -1.495 1.00 89.06 109 ARG A CA 1
ATOM 897 C C . ARG A 1 109 ? 4.319 -1.164 -1.640 1.00 89.06 109 ARG A C 1
ATOM 899 O O . ARG A 1 109 ? 4.057 -2.317 -1.295 1.00 89.06 109 ARG A O 1
ATOM 906 N N . TYR A 1 110 ? 5.542 -0.794 -2.033 1.00 84.44 110 TYR A N 1
ATOM 907 C CA . TYR A 1 110 ? 6.663 -1.733 -2.102 1.00 84.44 110 TYR A CA 1
ATOM 908 C C . TYR A 1 110 ? 7.088 -2.213 -0.716 1.00 84.44 110 TYR A C 1
ATOM 910 O O . TYR A 1 110 ? 7.297 -3.410 -0.532 1.00 84.44 110 TYR A O 1
ATOM 918 N N . TRP A 1 111 ? 7.168 -1.317 0.274 1.00 87.62 111 TRP A N 1
ATOM 919 C CA . TRP A 1 111 ? 7.527 -1.689 1.643 1.00 87.62 111 TRP A CA 1
ATOM 920 C C . TRP A 1 111 ? 6.537 -2.696 2.247 1.00 87.62 111 TRP A C 1
ATOM 922 O O . TRP A 1 111 ? 6.969 -3.672 2.861 1.00 87.62 111 TRP A O 1
ATOM 932 N N . PHE A 1 112 ? 5.227 -2.518 2.043 1.00 88.31 112 PHE A N 1
ATOM 933 C CA . PHE A 1 112 ? 4.204 -3.443 2.540 1.00 88.31 112 PHE A CA 1
ATOM 934 C C . PHE A 1 112 ? 4.271 -4.808 1.864 1.00 88.31 112 PHE A C 1
ATOM 936 O O . PHE A 1 112 ? 4.363 -5.817 2.563 1.00 88.31 112 PHE A O 1
ATOM 943 N N . VAL A 1 113 ? 4.289 -4.847 0.529 1.00 84.38 113 VAL A N 1
ATOM 944 C CA . VAL A 1 113 ? 4.368 -6.110 -0.221 1.00 84.38 113 VAL A CA 1
ATOM 945 C C . VAL A 1 113 ? 5.672 -6.851 0.087 1.00 84.38 113 VAL A C 1
ATOM 947 O O . VAL A 1 113 ? 5.642 -8.056 0.314 1.00 84.38 113 VAL A O 1
ATOM 950 N N . TYR A 1 114 ? 6.806 -6.152 0.182 1.00 81.56 114 TYR A N 1
ATOM 951 C CA . TYR A 1 114 ? 8.091 -6.764 0.532 1.00 81.56 114 TYR A CA 1
ATOM 952 C C . TYR A 1 114 ? 8.108 -7.331 1.961 1.00 81.56 114 TYR A C 1
ATOM 954 O O . TYR A 1 114 ? 8.572 -8.448 2.183 1.00 81.56 114 TYR A O 1
ATOM 962 N N . ASN A 1 115 ? 7.594 -6.584 2.946 1.00 83.69 115 ASN A N 1
ATOM 963 C CA . ASN A 1 115 ? 7.655 -7.003 4.348 1.00 83.69 115 ASN A CA 1
ATOM 964 C C . ASN A 1 115 ? 6.534 -7.965 4.763 1.00 83.69 115 ASN A C 1
ATOM 966 O O . ASN A 1 115 ? 6.699 -8.654 5.771 1.00 83.69 115 ASN A O 1
ATOM 970 N N . TYR A 1 116 ? 5.414 -8.049 4.038 1.00 87.12 116 TYR A N 1
ATOM 971 C CA . TYR A 1 116 ? 4.243 -8.842 4.447 1.00 87.12 116 TYR A CA 1
ATOM 972 C C . TYR A 1 116 ? 3.641 -9.741 3.360 1.00 87.12 116 TYR A C 1
ATOM 974 O O . TYR A 1 116 ? 2.740 -10.517 3.684 1.00 87.12 116 TYR A O 1
ATOM 982 N N . GLY A 1 117 ? 4.113 -9.672 2.113 1.00 83.75 117 GLY A N 1
ATOM 983 C CA . GLY A 1 117 ? 3.487 -10.346 0.977 1.00 83.75 117 GLY A CA 1
ATOM 984 C C . GLY A 1 117 ? 2.083 -9.796 0.698 1.00 83.75 117 GLY A C 1
ATOM 985 O O . GLY A 1 117 ? 1.782 -8.633 0.971 1.00 83.75 117 GLY A O 1
ATOM 986 N N . GLY A 1 118 ? 1.187 -10.646 0.194 1.00 87.88 118 GLY A N 1
ATOM 987 C CA . GLY A 1 118 ? -0.230 -10.318 0.020 1.00 87.88 118 GLY A CA 1
ATOM 988 C C . GLY A 1 118 ? -0.517 -9.589 -1.289 1.00 87.88 118 GLY A C 1
ATOM 989 O O . GLY A 1 118 ? -0.077 -10.013 -2.355 1.00 87.88 118 GLY A O 1
ATOM 990 N N . THR A 1 119 ? -1.341 -8.544 -1.236 1.00 89.00 119 THR A N 1
ATOM 991 C CA . THR A 1 119 ? -1.751 -7.778 -2.420 1.00 89.00 119 THR A CA 1
ATOM 992 C C . THR A 1 119 ? -1.950 -6.311 -2.055 1.00 89.00 119 THR A C 1
ATOM 994 O O . THR A 1 119 ? -2.772 -5.992 -1.199 1.00 89.00 119 THR A O 1
ATOM 997 N N . TYR A 1 120 ? -1.225 -5.411 -2.711 1.00 91.00 120 TYR A N 1
ATOM 998 C CA . TYR A 1 120 ? -1.521 -3.981 -2.667 1.00 91.00 120 TYR A CA 1
ATOM 999 C C . TYR A 1 120 ? -2.616 -3.628 -3.684 1.00 91.00 120 TYR A C 1
ATOM 1001 O O . TYR A 1 120 ? -2.664 -4.215 -4.766 1.00 91.00 120 TYR A O 1
ATOM 1009 N N . LEU A 1 121 ? -3.485 -2.679 -3.334 1.00 90.75 121 LEU A N 1
ATOM 1010 C CA . LEU A 1 121 ? -4.484 -2.086 -4.222 1.00 90.75 121 LEU A CA 1
ATOM 1011 C C . LEU A 1 121 ? -4.530 -0.571 -3.988 1.00 90.75 121 LEU A C 1
ATOM 1013 O O . LEU A 1 121 ? -4.507 -0.114 -2.842 1.00 90.75 121 LEU A O 1
ATOM 1017 N N . ASP A 1 122 ? -4.623 0.205 -5.069 1.00 88.56 122 ASP A N 1
ATOM 1018 C CA . ASP A 1 122 ? -4.903 1.640 -4.965 1.00 88.56 122 ASP A CA 1
ATOM 1019 C C . ASP A 1 122 ? -6.295 1.854 -4.352 1.00 88.56 122 ASP A C 1
ATOM 1021 O O . ASP A 1 122 ? -7.215 1.054 -4.550 1.00 88.56 122 ASP A O 1
ATOM 1025 N N . SER A 1 123 ? -6.452 2.925 -3.568 1.00 89.19 123 SER A N 1
ATOM 1026 C CA . SER A 1 123 ? -7.658 3.164 -2.763 1.00 89.19 123 SER A CA 1
ATOM 1027 C C . SER A 1 123 ? -8.891 3.584 -3.574 1.00 89.19 123 SER A C 1
ATOM 1029 O O . SER A 1 123 ? -9.933 3.905 -3.010 1.00 89.19 123 SER A O 1
ATOM 1031 N N . ASP A 1 124 ? -8.811 3.517 -4.899 1.00 85.44 124 ASP A N 1
ATOM 1032 C CA . ASP A 1 124 ? -9.927 3.640 -5.823 1.00 85.44 124 ASP A CA 1
ATOM 1033 C C . ASP A 1 124 ? -10.161 2.436 -6.745 1.00 85.44 124 ASP A C 1
ATOM 1035 O O . ASP A 1 124 ? -11.065 2.475 -7.585 1.00 85.44 124 ASP A O 1
ATOM 1039 N N . VAL A 1 125 ? -9.426 1.339 -6.554 1.00 85.25 125 VAL A N 1
ATOM 1040 C CA . VAL A 1 125 ? -9.668 0.083 -7.270 1.00 85.25 125 VAL A CA 1
ATOM 1041 C C . VAL A 1 125 ? -10.834 -0.671 -6.628 1.00 85.25 125 VAL A C 1
ATOM 1043 O O . VAL A 1 125 ? -10.764 -1.105 -5.478 1.00 85.25 125 VAL A O 1
ATOM 1046 N N . ILE A 1 126 ? -11.903 -0.882 -7.401 1.00 85.25 126 ILE A N 1
ATOM 1047 C CA . ILE A 1 126 ? -13.030 -1.739 -7.015 1.00 85.25 126 ILE A CA 1
ATOM 1048 C C . ILE A 1 126 ? -12.752 -3.180 -7.452 1.00 85.25 126 ILE A C 1
ATOM 1050 O O . ILE A 1 126 ? -12.585 -3.473 -8.636 1.00 85.25 126 ILE A O 1
ATOM 1054 N N . VAL A 1 127 ? -12.753 -4.106 -6.496 1.00 88.38 127 VAL A N 1
ATOM 1055 C CA . VAL A 1 127 ? -12.597 -5.539 -6.747 1.00 88.38 127 VAL A CA 1
ATOM 1056 C C . VAL A 1 127 ? -13.946 -6.140 -7.143 1.00 88.38 127 VAL A C 1
ATOM 1058 O O . VAL A 1 127 ? -14.906 -6.102 -6.378 1.00 88.38 127 VAL A O 1
ATOM 1061 N N . LEU A 1 128 ? -14.020 -6.704 -8.352 1.00 85.88 128 LEU A N 1
ATOM 1062 C CA . LEU A 1 128 ? -15.256 -7.273 -8.917 1.00 85.88 128 LEU A CA 1
ATOM 1063 C C . LEU A 1 128 ? -15.257 -8.807 -9.002 1.00 85.88 128 LEU A C 1
ATOM 1065 O O . LEU A 1 128 ? -16.294 -9.402 -9.289 1.00 85.88 128 LEU A O 1
ATOM 1069 N N . LYS A 1 129 ? -14.104 -9.452 -8.793 1.00 85.44 129 LYS A N 1
ATOM 1070 C CA . LYS A 1 129 ? -13.913 -10.910 -8.858 1.00 85.44 129 LYS A CA 1
ATOM 1071 C C . LYS A 1 129 ? -12.873 -11.353 -7.830 1.00 85.44 129 LYS A C 1
ATOM 1073 O O . LYS A 1 129 ? -12.060 -10.542 -7.387 1.00 85.44 129 LYS A O 1
ATOM 1078 N N . GLU A 1 130 ? -12.898 -12.634 -7.474 1.00 86.75 130 GLU A N 1
ATOM 1079 C CA . GLU A 1 130 ? -11.873 -13.235 -6.618 1.00 86.75 130 GLU A CA 1
ATOM 1080 C C . GLU A 1 130 ? -10.477 -13.104 -7.245 1.00 86.75 130 GLU A C 1
ATOM 1082 O O . GLU A 1 130 ? -10.298 -13.264 -8.455 1.00 86.75 130 GLU A O 1
ATOM 1087 N N . MET A 1 131 ? -9.483 -12.813 -6.406 1.00 83.56 131 MET A N 1
ATOM 1088 C CA . MET A 1 131 ? -8.085 -12.686 -6.799 1.00 83.56 131 MET A CA 1
ATOM 1089 C C . MET A 1 131 ? -7.304 -13.976 -6.507 1.00 83.56 131 MET A C 1
ATOM 1091 O O . MET A 1 131 ? -7.505 -14.591 -5.455 1.00 83.56 131 MET A O 1
ATOM 1095 N N . PRO A 1 132 ? -6.386 -14.384 -7.402 1.00 77.50 132 PRO A N 1
ATOM 1096 C CA . PRO A 1 132 ? -5.642 -15.630 -7.269 1.00 77.50 132 PRO A CA 1
ATOM 1097 C C . PRO A 1 132 ? -4.708 -15.610 -6.051 1.00 77.50 132 PRO A C 1
ATOM 1099 O O . PRO A 1 132 ? -4.157 -14.577 -5.676 1.00 77.50 132 PRO A O 1
ATOM 1102 N N . MET A 1 133 ? -4.507 -16.788 -5.457 1.00 78.75 133 MET A N 1
ATOM 1103 C CA . MET A 1 133 ? -3.615 -17.005 -4.304 1.00 78.75 133 MET A CA 1
ATOM 1104 C C . MET A 1 133 ? -2.404 -17.895 -4.633 1.00 78.75 133 MET A C 1
ATOM 1106 O O . MET A 1 133 ? -1.450 -17.964 -3.859 1.00 78.75 133 MET A O 1
ATOM 1110 N N . ASN A 1 134 ? -2.448 -18.600 -5.766 1.00 76.56 134 ASN A N 1
ATOM 1111 C CA . ASN A 1 134 ? -1.496 -19.638 -6.171 1.00 76.56 134 ASN A CA 1
ATOM 1112 C C . ASN A 1 134 ? -0.358 -19.139 -7.084 1.00 76.56 134 ASN A C 1
ATOM 1114 O O . ASN A 1 134 ? 0.548 -19.911 -7.399 1.00 76.56 134 ASN A O 1
ATOM 1118 N N . TYR A 1 135 ? -0.394 -17.878 -7.518 1.00 74.75 135 TYR A N 1
ATOM 1119 C CA . TYR A 1 135 ? 0.657 -17.261 -8.326 1.00 74.75 135 TYR A CA 1
ATOM 1120 C C . TYR A 1 135 ? 0.808 -15.769 -8.035 1.00 74.75 135 TYR A C 1
ATOM 1122 O O . TYR A 1 135 ? -0.054 -15.143 -7.415 1.00 74.75 135 TYR A O 1
ATOM 1130 N N . ASN A 1 136 ? 1.933 -15.213 -8.477 1.00 75.38 136 ASN A N 1
ATOM 1131 C CA . ASN A 1 136 ? 2.315 -13.834 -8.227 1.00 75.38 136 ASN A CA 1
ATOM 1132 C C . ASN A 1 136 ? 1.739 -12.910 -9.302 1.00 75.38 136 ASN A C 1
ATOM 1134 O O . ASN A 1 136 ? 1.899 -13.133 -10.499 1.00 75.38 136 ASN A O 1
ATOM 1138 N N . PHE A 1 137 ? 1.044 -11.876 -8.844 1.00 76.44 137 PHE A N 1
ATOM 1139 C CA . PHE A 1 137 ? 0.457 -10.811 -9.650 1.00 76.44 137 PHE A CA 1
ATOM 1140 C C . PHE A 1 137 ? 1.470 -9.881 -10.350 1.00 76.44 137 PHE A C 1
ATOM 1142 O O . PHE A 1 137 ? 2.516 -9.599 -9.761 1.00 76.44 137 PHE A O 1
ATOM 1149 N N . ALA A 1 138 ? 1.109 -9.263 -11.477 1.00 76.81 138 ALA A N 1
ATOM 1150 C CA . ALA A 1 138 ? 1.210 -7.806 -11.644 1.00 76.81 138 ALA A CA 1
ATOM 1151 C C . ALA A 1 138 ? 0.149 -7.321 -12.646 1.00 76.81 138 ALA A C 1
ATOM 1153 O O . ALA A 1 138 ? -0.129 -8.006 -13.632 1.00 76.81 138 ALA A O 1
ATOM 1154 N N . GLY A 1 139 ? -0.450 -6.153 -12.414 1.00 70.56 139 GLY A N 1
ATOM 1155 C CA . GLY A 1 139 ? -1.316 -5.498 -13.393 1.00 70.56 139 GLY A CA 1
ATOM 1156 C C . GLY A 1 139 ? -0.524 -4.585 -14.320 1.00 70.56 139 GLY A C 1
ATOM 1157 O O . GLY A 1 139 ? 0.432 -3.937 -13.899 1.00 70.56 139 GLY A O 1
ATOM 1158 N N . VAL A 1 140 ? -0.907 -4.547 -15.596 1.00 64.12 140 VAL A N 1
ATOM 1159 C CA . VAL A 1 140 ? -0.235 -3.732 -16.614 1.00 64.12 140 VAL A CA 1
ATOM 1160 C C . VAL A 1 140 ? -1.270 -2.847 -17.300 1.00 64.12 140 VAL A C 1
ATOM 1162 O O . VAL A 1 140 ? -2.151 -3.349 -17.990 1.00 64.12 140 VAL A O 1
ATOM 1165 N N . GLU A 1 141 ? -1.159 -1.533 -17.097 1.00 60.78 141 GLU A N 1
ATOM 1166 C CA . GLU A 1 141 ? -1.996 -0.515 -17.755 1.00 60.78 141 GLU A CA 1
ATOM 1167 C C . GLU A 1 141 ? -1.589 -0.345 -19.228 1.00 60.78 141 GLU A C 1
ATOM 1169 O O . GLU A 1 141 ? -2.430 -0.387 -20.123 1.00 60.78 141 GLU A O 1
ATOM 1174 N N . ASN A 1 142 ? -0.281 -0.234 -19.479 1.00 54.25 142 ASN A N 1
ATOM 1175 C CA . ASN A 1 142 ? 0.327 -0.144 -20.803 1.00 54.25 142 ASN A CA 1
ATOM 1176 C C . ASN A 1 142 ? 1.612 -0.997 -20.838 1.00 54.25 142 ASN A C 1
ATOM 1178 O O . ASN A 1 142 ? 2.336 -1.080 -19.848 1.00 54.25 142 ASN A O 1
ATOM 1182 N N . MET A 1 143 ? 1.889 -1.653 -21.966 1.00 49.25 143 MET A N 1
ATOM 1183 C CA . MET A 1 143 ? 3.022 -2.569 -22.140 1.00 49.25 143 MET A CA 1
ATOM 1184 C C . MET A 1 143 ? 4.378 -1.860 -22.358 1.00 49.25 143 MET A C 1
ATOM 1186 O O . MET A 1 143 ? 5.407 -2.542 -22.321 1.00 49.25 143 MET A O 1
ATOM 1190 N N . ASP A 1 144 ? 4.385 -0.532 -22.543 1.00 45.09 144 ASP A N 1
ATOM 1191 C CA . ASP A 1 144 ? 5.494 0.212 -23.168 1.00 45.09 144 ASP A CA 1
ATOM 1192 C C . ASP A 1 144 ? 6.378 1.106 -22.245 1.00 45.09 144 ASP A C 1
ATOM 1194 O O . ASP A 1 144 ? 7.238 1.814 -22.769 1.00 45.09 144 ASP A O 1
ATOM 1198 N N . SER A 1 145 ? 6.238 1.125 -20.903 1.00 43.53 145 SER A N 1
ATOM 1199 C CA . SER A 1 145 ? 6.892 2.152 -20.035 1.00 43.53 145 SER A CA 1
ATOM 1200 C C . SER A 1 145 ? 7.934 1.686 -18.983 1.00 43.53 145 SER A C 1
ATOM 1202 O O .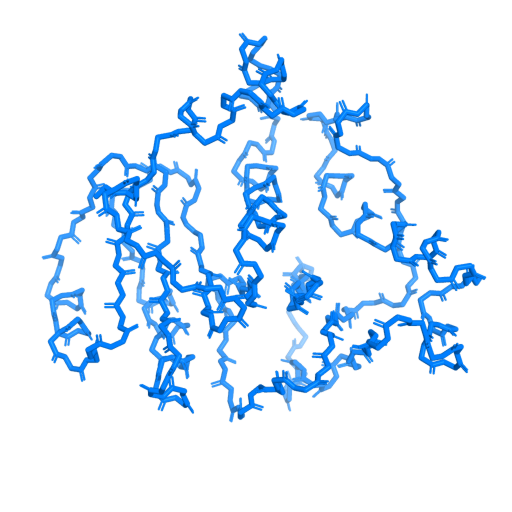 SER A 1 145 ? 7.791 0.650 -18.340 1.00 43.53 145 SER A O 1
ATOM 1204 N N . PHE A 1 146 ? 8.980 2.514 -18.780 1.00 42.31 146 PHE A N 1
ATOM 1205 C CA . PHE A 1 146 ? 10.284 2.270 -18.099 1.00 42.31 146 PHE A CA 1
ATOM 1206 C C . PHE A 1 146 ? 10.666 3.463 -17.167 1.00 42.31 146 PHE A C 1
ATOM 1208 O O . PHE A 1 146 ? 9.962 4.466 -17.222 1.00 42.31 146 PHE A O 1
ATOM 1215 N N . LEU A 1 147 ? 11.719 3.520 -16.318 1.00 34.19 147 LEU A N 1
ATOM 1216 C CA . LEU A 1 147 ? 12.900 2.685 -15.973 1.00 34.19 147 LEU A CA 1
ATOM 1217 C C . LEU A 1 147 ? 13.191 2.738 -14.418 1.00 34.19 147 LEU A C 1
ATOM 1219 O O . LEU A 1 147 ? 12.360 3.215 -13.659 1.00 34.19 147 LEU A O 1
ATOM 1223 N N . VAL A 1 148 ? 14.339 2.241 -13.912 1.00 47.25 148 VAL A N 1
ATOM 1224 C CA . VAL A 1 148 ? 14.718 2.110 -12.459 1.00 47.25 148 VAL A CA 1
ATOM 1225 C C . VAL A 1 148 ? 15.290 3.414 -11.839 1.00 47.25 148 VAL A C 1
ATOM 1227 O O . VAL A 1 148 ? 15.774 4.240 -12.604 1.00 47.25 148 VAL A O 1
ATOM 1230 N N . ASP A 1 149 ? 15.388 3.689 -10.521 1.00 54.47 149 ASP A N 1
ATOM 1231 C CA . ASP A 1 149 ? 15.284 2.947 -9.228 1.00 54.47 149 ASP A CA 1
ATOM 1232 C C . ASP A 1 149 ? 14.867 3.917 -8.086 1.00 54.47 149 ASP A C 1
ATOM 1234 O O . ASP A 1 149 ? 14.996 5.123 -8.269 1.00 54.47 149 ASP A O 1
ATOM 1238 N N . ILE A 1 150 ? 14.482 3.437 -6.889 1.00 54.50 150 ILE A N 1
ATOM 1239 C CA . ILE A 1 150 ? 14.123 4.317 -5.757 1.00 54.50 150 ILE A CA 1
ATOM 1240 C C . ILE A 1 150 ? 15.185 4.502 -4.665 1.00 54.50 150 ILE A C 1
ATOM 1242 O O . ILE A 1 150 ? 15.233 5.563 -4.057 1.00 54.50 150 ILE A O 1
ATOM 1246 N N . SER A 1 151 ? 16.043 3.524 -4.367 1.00 50.59 151 SER A N 1
ATOM 1247 C CA . SER A 1 151 ? 17.011 3.664 -3.259 1.00 50.59 151 SER A CA 1
ATOM 1248 C C . SER A 1 151 ? 18.251 4.463 -3.669 1.00 50.59 151 SER A C 1
ATOM 1250 O O . SER A 1 151 ? 18.748 5.293 -2.906 1.00 50.59 151 SER A O 1
ATOM 1252 N N . ILE A 1 152 ? 18.715 4.244 -4.901 1.00 61.28 152 ILE A N 1
ATOM 1253 C CA . ILE A 1 152 ? 19.889 4.901 -5.481 1.00 61.28 152 ILE A CA 1
ATOM 1254 C C . ILE A 1 152 ? 19.450 6.118 -6.306 1.00 61.28 152 ILE A C 1
ATOM 1256 O O . ILE A 1 152 ? 20.052 7.186 -6.197 1.00 61.28 152 ILE A O 1
ATOM 1260 N N . ASN A 1 153 ? 18.360 5.983 -7.071 1.00 71.25 153 ASN A N 1
ATOM 1261 C CA . ASN A 1 153 ? 17.934 6.975 -8.064 1.00 71.25 153 ASN A CA 1
ATOM 1262 C C . ASN A 1 153 ? 16.649 7.743 -7.683 1.00 71.25 153 ASN A C 1
ATOM 1264 O O . ASN A 1 153 ? 15.966 8.229 -8.580 1.00 71.25 153 ASN A O 1
ATOM 1268 N N . PHE A 1 154 ? 16.325 7.896 -6.384 1.00 77.31 154 PHE A N 1
ATOM 1269 C CA . PHE A 1 154 ? 15.166 8.702 -5.959 1.00 77.31 154 PHE A CA 1
ATOM 1270 C C . PHE A 1 154 ? 15.211 10.112 -6.559 1.00 77.31 154 PHE A C 1
ATOM 1272 O O . PHE A 1 154 ? 16.052 10.940 -6.175 1.00 77.31 154 PHE A O 1
ATOM 1279 N N . ASP A 1 155 ? 14.243 10.392 -7.424 1.00 77.56 155 ASP A N 1
ATOM 1280 C CA . ASP A 1 155 ? 14.046 11.684 -8.061 1.00 77.56 155 ASP A CA 1
ATOM 1281 C C . ASP A 1 155 ? 12.755 12.324 -7.537 1.00 77.56 155 ASP A C 1
ATOM 1283 O O . ASP A 1 155 ? 11.649 11.881 -7.845 1.00 77.56 155 ASP A O 1
ATOM 1287 N N . GLY A 1 156 ? 12.899 13.374 -6.726 1.00 77.69 156 GLY A N 1
ATOM 1288 C CA . GLY A 1 156 ? 11.775 14.132 -6.172 1.00 77.69 156 GLY A CA 1
ATOM 1289 C C . GLY A 1 156 ? 11.138 15.128 -7.148 1.00 77.69 156 GLY A C 1
ATOM 1290 O O . GLY A 1 156 ? 10.204 15.823 -6.755 1.00 77.69 156 GLY A O 1
ATOM 1291 N N . THR A 1 157 ? 11.641 15.235 -8.383 1.00 80.12 157 THR A N 1
ATOM 1292 C CA . THR A 1 157 ? 11.159 16.178 -9.409 1.00 80.12 157 THR A CA 1
ATOM 1293 C C . THR A 1 157 ? 10.265 15.523 -10.462 1.00 80.12 157 THR A C 1
ATOM 1295 O O . THR A 1 157 ? 9.460 16.212 -11.082 1.00 80.12 157 THR A O 1
ATOM 1298 N N . VAL A 1 158 ? 10.352 14.198 -10.633 1.00 74.12 158 VAL A N 1
ATOM 1299 C CA . VAL A 1 158 ? 9.595 13.443 -11.642 1.00 74.12 158 VAL A CA 1
ATOM 1300 C C . VAL A 1 158 ? 8.610 12.485 -10.978 1.00 74.12 158 VAL A C 1
ATOM 1302 O O . VAL A 1 158 ? 8.985 11.635 -10.172 1.00 74.12 158 VAL A O 1
ATOM 1305 N N . TRP A 1 159 ? 7.331 12.576 -11.347 1.00 63.12 159 TRP A N 1
ATOM 1306 C CA . TRP A 1 159 ? 6.271 11.724 -10.797 1.00 63.12 159 TRP A CA 1
ATOM 1307 C C . TRP A 1 159 ? 6.529 10.223 -11.021 1.00 63.12 159 TRP A C 1
ATOM 1309 O O . TRP A 1 159 ? 6.533 9.456 -10.063 1.00 63.12 159 TRP A O 1
ATOM 1319 N N . ILE A 1 160 ? 6.799 9.810 -12.265 1.00 58.56 160 ILE A N 1
ATOM 1320 C CA . ILE A 1 160 ? 6.739 8.395 -12.675 1.00 58.56 160 ILE A CA 1
ATOM 1321 C C . ILE A 1 160 ? 7.912 7.526 -12.184 1.00 58.56 160 ILE A C 1
ATOM 1323 O O . ILE A 1 160 ? 7.734 6.320 -12.002 1.00 58.56 160 ILE A O 1
ATOM 1327 N N . ASN A 1 161 ? 9.090 8.121 -11.953 1.00 68.69 161 ASN A N 1
ATOM 1328 C CA . ASN A 1 161 ? 10.361 7.407 -11.743 1.00 68.69 161 ASN A CA 1
ATOM 1329 C C . ASN A 1 161 ? 10.365 6.505 -10.497 1.00 68.69 161 ASN A C 1
ATOM 1331 O O . ASN A 1 161 ? 11.033 5.474 -10.483 1.00 68.69 161 ASN A O 1
ATOM 1335 N N . ASN A 1 162 ? 9.589 6.862 -9.473 1.00 69.75 162 ASN A N 1
ATOM 1336 C CA . ASN A 1 162 ? 9.545 6.138 -8.201 1.00 69.75 162 ASN A CA 1
ATOM 1337 C C . ASN A 1 162 ? 8.456 5.044 -8.163 1.00 69.75 162 ASN A C 1
ATOM 1339 O O . ASN A 1 162 ? 8.477 4.196 -7.274 1.00 69.75 162 ASN A O 1
ATOM 1343 N N . GLY A 1 163 ? 7.533 5.036 -9.132 1.00 69.62 163 GLY A N 1
ATOM 1344 C CA . GLY A 1 163 ? 6.355 4.165 -9.164 1.00 69.62 163 GLY A CA 1
ATOM 1345 C C . GLY A 1 163 ? 6.342 3.201 -10.359 1.00 69.62 163 GLY A C 1
ATOM 1346 O O . GLY A 1 163 ? 7.141 2.259 -10.359 1.00 69.62 163 GLY A O 1
ATOM 1347 N N . PRO A 1 164 ? 5.460 3.399 -11.368 1.00 66.25 164 PRO A N 1
ATOM 1348 C CA . PRO A 1 164 ? 5.298 2.508 -12.530 1.00 66.25 164 PRO A CA 1
ATOM 1349 C C . PRO A 1 164 ? 6.612 2.082 -13.196 1.00 66.25 164 PRO A C 1
ATOM 1351 O O . PRO A 1 164 ? 6.858 0.900 -13.444 1.00 66.25 164 PRO A O 1
ATOM 1354 N N . ALA A 1 165 ? 7.458 3.077 -13.458 1.00 66.31 165 ALA A N 1
ATOM 1355 C CA . ALA A 1 165 ? 8.716 2.975 -14.181 1.00 66.31 165 ALA A CA 1
ATOM 1356 C C . ALA A 1 165 ? 9.671 1.957 -13.535 1.00 66.31 165 ALA A C 1
ATOM 1358 O O . ALA A 1 165 ? 10.199 1.052 -14.201 1.00 66.31 165 ALA A O 1
ATOM 1359 N N . MET A 1 166 ? 9.837 2.076 -12.213 1.00 69.94 166 MET A N 1
ATOM 1360 C CA . MET A 1 166 ? 10.734 1.230 -11.439 1.00 69.94 166 MET A CA 1
ATOM 1361 C C . MET A 1 166 ? 10.259 -0.222 -11.422 1.00 69.94 166 MET A C 1
ATOM 1363 O O . MET A 1 166 ? 11.081 -1.124 -11.614 1.00 69.94 166 MET A O 1
ATOM 1367 N N . LEU A 1 167 ? 8.957 -0.467 -11.218 1.00 70.88 167 LEU A N 1
ATOM 1368 C CA . LEU A 1 167 ? 8.415 -1.826 -11.208 1.00 70.88 167 LEU A CA 1
ATOM 1369 C C . LEU A 1 167 ? 8.701 -2.536 -12.529 1.00 70.88 167 LEU A C 1
ATOM 1371 O O . LEU A 1 167 ? 9.291 -3.617 -12.516 1.00 70.88 167 LEU A O 1
ATOM 1375 N N . THR A 1 168 ? 8.305 -1.929 -13.653 1.00 69.75 168 THR A N 1
ATOM 1376 C CA . THR A 1 168 ? 8.519 -2.510 -14.983 1.00 69.75 168 THR A CA 1
ATOM 1377 C C . THR A 1 168 ? 9.990 -2.840 -15.187 1.00 69.75 168 THR A C 1
ATOM 1379 O O . THR A 1 168 ? 10.330 -3.948 -15.606 1.00 69.75 168 THR A O 1
ATOM 1382 N N . SER A 1 169 ? 10.891 -1.923 -14.821 1.00 69.31 169 SER A N 1
ATOM 1383 C CA . SER A 1 169 ? 12.323 -2.174 -14.942 1.00 69.31 169 SER A CA 1
ATOM 1384 C C . SER A 1 169 ? 12.810 -3.344 -14.092 1.00 69.31 169 SER A C 1
ATOM 1386 O O . SER A 1 169 ? 13.665 -4.102 -14.556 1.00 69.31 169 SER A O 1
ATOM 1388 N N . ASN A 1 170 ? 12.353 -3.455 -12.846 1.00 72.56 170 ASN A N 1
ATOM 1389 C CA . ASN A 1 170 ? 12.798 -4.507 -11.941 1.00 72.56 170 ASN A CA 1
ATOM 1390 C C . ASN A 1 170 ? 12.246 -5.867 -12.377 1.00 72.56 170 ASN A C 1
ATOM 1392 O O . ASN A 1 170 ? 12.995 -6.841 -12.379 1.00 72.56 170 ASN A O 1
ATOM 1396 N N . LEU A 1 171 ? 11.002 -5.921 -12.863 1.00 73.69 171 LEU A N 1
ATOM 1397 C CA . LEU A 1 171 ? 10.420 -7.121 -13.464 1.00 73.69 171 LEU A CA 1
ATOM 1398 C C . LEU A 1 171 ? 11.155 -7.540 -14.745 1.00 73.69 171 LEU A C 1
ATOM 1400 O O . LEU A 1 171 ? 11.526 -8.703 -14.869 1.00 73.69 171 LEU A O 1
ATOM 1404 N N . ILE A 1 172 ? 11.448 -6.617 -15.669 1.00 76.81 172 ILE A N 1
ATOM 1405 C CA . ILE A 1 172 ? 12.203 -6.930 -16.897 1.00 76.81 172 ILE A CA 1
ATOM 1406 C C . ILE A 1 172 ? 13.590 -7.505 -16.562 1.00 76.81 172 ILE A C 1
ATOM 1408 O O . ILE A 1 172 ? 13.970 -8.539 -17.119 1.00 76.81 172 ILE A O 1
ATOM 1412 N N . LYS A 1 173 ? 14.317 -6.887 -15.618 1.00 77.94 173 LYS A N 1
ATOM 1413 C CA . LYS A 1 173 ? 15.634 -7.360 -15.154 1.00 77.94 173 LYS A CA 1
ATOM 1414 C C . LYS A 1 173 ? 15.549 -8.731 -14.475 1.00 77.94 173 LYS A C 1
ATOM 1416 O O . LYS A 1 173 ? 16.283 -9.637 -14.865 1.00 77.94 173 LYS A O 1
ATOM 1421 N N . LEU A 1 174 ? 14.644 -8.895 -13.506 1.00 78.12 174 LEU A N 1
ATOM 1422 C CA . LEU A 1 174 ? 14.424 -10.145 -12.767 1.00 78.12 174 LEU A CA 1
ATOM 1423 C C . LEU A 1 174 ? 14.084 -11.302 -13.716 1.00 78.12 174 LEU A C 1
ATOM 1425 O O . LEU A 1 174 ? 14.675 -12.375 -13.640 1.00 78.12 174 LEU A O 1
ATOM 1429 N N . CYS A 1 175 ? 13.177 -11.054 -14.659 1.00 79.81 175 CYS A N 1
ATOM 1430 C CA . CYS A 1 175 ? 12.707 -12.043 -15.621 1.00 79.81 175 CYS A CA 1
ATOM 1431 C C . CYS A 1 175 ? 13.650 -12.277 -16.809 1.00 79.81 175 CYS A C 1
ATOM 1433 O O . CYS A 1 175 ? 13.323 -13.094 -17.670 1.00 79.81 175 CYS A O 1
ATOM 1435 N N . LYS A 1 176 ? 14.780 -11.554 -16.898 1.00 84.19 176 LYS A N 1
ATOM 1436 C CA . LYS A 1 176 ? 15.690 -11.544 -18.064 1.00 84.19 176 LYS A CA 1
ATOM 1437 C C . LYS A 1 176 ? 14.938 -11.329 -19.392 1.00 84.19 176 LYS A C 1
ATOM 1439 O O . LYS A 1 176 ? 15.277 -11.904 -20.426 1.00 84.19 176 LYS A O 1
ATOM 1444 N N . ALA A 1 177 ? 13.877 -10.529 -19.334 1.00 79.75 177 ALA A N 1
ATOM 1445 C CA . ALA A 1 177 ? 12.951 -10.286 -20.429 1.00 79.75 177 ALA A CA 1
ATOM 1446 C C . ALA A 1 177 ? 13.456 -9.156 -21.345 1.00 79.75 177 ALA A C 1
ATOM 1448 O O . ALA A 1 177 ? 14.347 -8.395 -20.974 1.00 79.75 177 ALA A O 1
ATOM 1449 N N . ARG A 1 178 ? 12.869 -9.015 -22.542 1.00 79.19 178 ARG A N 1
ATOM 1450 C CA . ARG A 1 178 ? 13.118 -7.844 -23.413 1.00 79.19 178 ARG A CA 1
ATOM 1451 C C . ARG A 1 178 ? 12.106 -6.726 -23.166 1.00 79.19 178 ARG A C 1
ATOM 1453 O O . ARG A 1 178 ? 12.469 -5.559 -23.141 1.00 79.19 178 ARG A O 1
ATOM 1460 N N . THR A 1 179 ? 10.844 -7.099 -22.971 1.00 76.88 179 THR A N 1
ATOM 1461 C CA . THR A 1 179 ? 9.720 -6.204 -22.651 1.00 76.88 179 THR A CA 1
ATOM 1462 C C . THR A 1 179 ? 8.759 -6.901 -21.688 1.00 76.88 179 THR A C 1
ATOM 1464 O O . THR A 1 179 ? 8.789 -8.134 -21.575 1.00 76.88 179 THR A O 1
ATOM 1467 N N . MET A 1 180 ? 7.855 -6.154 -21.046 1.00 71.94 180 MET A N 1
ATOM 1468 C CA . MET A 1 180 ? 6.797 -6.728 -20.197 1.00 71.94 180 MET A CA 1
ATOM 1469 C C . MET A 1 180 ? 6.013 -7.826 -20.933 1.00 71.94 180 MET A C 1
ATOM 1471 O O . MET A 1 180 ? 5.875 -8.936 -20.425 1.00 71.94 180 MET A O 1
ATOM 1475 N N . GLY A 1 181 ? 5.633 -7.600 -22.197 1.00 72.81 181 GLY A N 1
ATOM 1476 C CA . GLY A 1 181 ? 4.934 -8.593 -23.029 1.00 72.81 181 GLY A CA 1
ATOM 1477 C C . GLY A 1 181 ? 5.669 -9.922 -23.266 1.00 72.81 181 GLY A C 1
ATOM 1478 O O . GLY A 1 181 ? 5.059 -10.886 -23.732 1.00 72.81 181 GLY A O 1
ATOM 1479 N N . THR A 1 182 ? 6.962 -10.009 -22.939 1.00 77.31 182 THR A N 1
ATOM 1480 C CA . THR A 1 182 ? 7.735 -11.262 -23.002 1.00 77.31 182 THR A CA 1
ATOM 1481 C C . THR A 1 182 ? 7.791 -12.034 -21.677 1.00 77.31 182 THR A C 1
ATOM 1483 O O . THR A 1 182 ? 8.087 -13.226 -21.705 1.00 77.31 182 THR A O 1
ATOM 1486 N N . ILE A 1 183 ? 7.427 -11.425 -20.540 1.00 77.44 183 ILE A N 1
ATOM 1487 C CA . ILE A 1 183 ? 7.508 -12.046 -19.203 1.00 77.44 183 ILE A CA 1
ATOM 1488 C C . ILE A 1 183 ? 6.619 -13.293 -19.095 1.00 77.44 183 ILE A C 1
ATOM 1490 O O . ILE A 1 183 ? 7.109 -14.366 -18.735 1.00 77.44 183 ILE A O 1
ATOM 1494 N N . ASN A 1 184 ? 5.347 -13.195 -19.501 1.00 77.56 184 ASN A N 1
ATOM 1495 C CA . ASN A 1 184 ? 4.408 -14.328 -19.464 1.00 77.56 184 ASN A CA 1
ATOM 1496 C C . ASN A 1 184 ? 4.866 -15.512 -20.335 1.00 77.56 184 ASN A C 1
ATOM 1498 O O . ASN A 1 184 ? 4.574 -16.662 -20.016 1.00 77.56 184 ASN A O 1
ATOM 1502 N N . LYS A 1 185 ? 5.615 -15.252 -21.418 1.00 74.56 185 LYS A N 1
ATOM 1503 C CA . LYS A 1 185 ? 6.145 -16.303 -22.304 1.00 74.56 185 LYS A CA 1
ATOM 1504 C C . LYS A 1 185 ? 7.302 -17.078 -21.661 1.00 74.56 185 LYS A C 1
ATOM 1506 O O . LYS A 1 185 ? 7.506 -18.239 -21.994 1.00 74.56 185 LYS A O 1
ATOM 1511 N N . GLY A 1 186 ? 8.042 -16.451 -20.743 1.00 66.12 186 GLY A N 1
ATOM 1512 C CA . GLY A 1 186 ? 9.229 -17.024 -20.101 1.00 66.12 186 GLY A CA 1
ATOM 1513 C C . GLY A 1 186 ? 8.982 -17.800 -18.802 1.00 66.12 186 GLY A C 1
ATOM 1514 O O . GLY A 1 186 ? 9.948 -18.292 -18.228 1.00 66.12 186 GLY A O 1
ATOM 1515 N N . LYS A 1 187 ? 7.734 -17.892 -18.306 1.00 69.44 187 LYS A N 1
ATOM 1516 C CA . LYS A 1 187 ? 7.397 -18.455 -16.974 1.00 69.44 187 LYS A CA 1
ATOM 1517 C C . LYS A 1 187 ? 8.265 -17.881 -15.835 1.00 69.44 187 LYS A C 1
ATOM 1519 O O . LYS A 1 187 ? 8.734 -18.607 -14.959 1.00 69.44 187 LYS A O 1
ATOM 1524 N N . CYS A 1 188 ? 8.487 -16.568 -15.845 1.00 78.75 188 CYS A N 1
ATOM 1525 C CA . CYS A 1 188 ? 9.316 -15.882 -14.855 1.00 78.75 188 CYS A CA 1
ATOM 1526 C C . CYS A 1 188 ? 8.784 -16.060 -13.423 1.00 78.75 188 CYS A C 1
ATOM 1528 O O . CYS A 1 188 ? 7.746 -15.500 -13.103 1.00 78.75 188 CYS A O 1
ATOM 1530 N N . HIS A 1 189 ? 9.493 -16.795 -12.557 1.00 72.25 189 HIS A N 1
ATOM 1531 C CA . HIS A 1 189 ? 9.291 -16.824 -11.093 1.00 72.25 189 HIS A CA 1
ATOM 1532 C C . HIS A 1 189 ? 7.827 -16.949 -10.596 1.00 72.25 189 HIS A C 1
ATOM 1534 O O . HIS A 1 189 ? 7.468 -16.395 -9.558 1.00 72.25 189 HIS A O 1
ATOM 1540 N N . ASN A 1 190 ? 6.977 -17.677 -11.333 1.00 75.12 190 ASN A N 1
ATOM 1541 C CA . ASN A 1 190 ? 5.527 -17.777 -11.089 1.00 75.12 190 ASN A CA 1
ATOM 1542 C C . ASN A 1 190 ? 4.791 -16.413 -11.055 1.00 75.12 190 ASN A C 1
ATOM 1544 O O . ASN A 1 190 ? 3.751 -16.280 -10.413 1.00 75.12 190 ASN A O 1
ATOM 1548 N N . ILE A 1 191 ? 5.341 -15.399 -11.731 1.00 77.00 191 ILE A N 1
ATOM 1549 C CA . ILE A 1 191 ? 4.748 -14.080 -11.962 1.00 77.00 191 ILE A CA 1
ATOM 1550 C C . ILE A 1 191 ? 3.927 -14.134 -13.250 1.00 77.00 191 ILE A C 1
ATOM 1552 O O . ILE A 1 191 ? 4.434 -14.505 -14.311 1.00 77.00 191 ILE A O 1
ATOM 1556 N N . GLN A 1 192 ? 2.668 -13.719 -13.157 1.00 80.38 192 GLN A N 1
ATOM 1557 C CA . GLN A 1 192 ? 1.759 -13.561 -14.280 1.00 80.38 192 GLN A CA 1
ATOM 1558 C C . GLN A 1 192 ? 1.348 -12.093 -14.396 1.00 80.38 192 GLN A C 1
ATOM 1560 O O . GLN A 1 192 ? 0.660 -11.550 -13.531 1.00 80.38 192 GLN A O 1
ATOM 1565 N N . LEU A 1 193 ? 1.729 -11.467 -15.508 1.00 79.06 193 LEU A N 1
ATOM 1566 C CA . LEU A 1 193 ? 1.189 -10.172 -15.900 1.00 79.06 193 LEU A CA 1
ATOM 1567 C C . LEU A 1 193 ? -0.261 -10.357 -16.345 1.00 79.06 193 LEU A C 1
ATOM 1569 O O . LEU A 1 193 ? -0.539 -11.130 -17.269 1.00 79.06 193 LEU A O 1
ATOM 1573 N N . LEU A 1 194 ? -1.176 -9.642 -15.702 1.00 78.12 194 LEU A N 1
ATOM 1574 C CA . LEU A 1 194 ? -2.580 -9.605 -16.080 1.00 78.12 194 LEU A CA 1
ATOM 1575 C C . LEU A 1 194 ? -2.820 -8.482 -17.111 1.00 78.12 194 LEU A C 1
ATOM 1577 O O . LEU A 1 194 ? -2.286 -7.382 -16.949 1.00 78.12 194 LEU A O 1
ATOM 1581 N N . PRO A 1 195 ? -3.599 -8.747 -18.178 1.00 74.38 195 PRO A N 1
ATOM 1582 C CA . PRO A 1 195 ? -3.883 -7.774 -19.233 1.00 74.38 195 PRO A CA 1
ATOM 1583 C C . PRO A 1 195 ? -4.796 -6.630 -18.747 1.00 74.38 195 PRO A C 1
ATOM 1585 O O . PRO A 1 195 ? -5.533 -6.820 -17.777 1.00 74.38 195 PRO A O 1
ATOM 1588 N N . PRO A 1 196 ? -4.846 -5.477 -19.449 1.00 69.50 196 PRO A N 1
ATOM 1589 C CA . PRO A 1 196 ? -5.666 -4.328 -19.047 1.00 69.50 196 PRO A CA 1
ATOM 1590 C C . PRO A 1 196 ? -7.148 -4.657 -18.801 1.00 69.50 196 PRO A C 1
ATOM 1592 O O . PRO A 1 196 ? -7.748 -4.155 -17.855 1.00 69.50 196 PRO A O 1
ATOM 1595 N N . ASN A 1 197 ? -7.750 -5.555 -19.588 1.00 69.31 197 ASN A N 1
ATOM 1596 C CA . ASN A 1 197 ? -9.155 -5.959 -19.428 1.00 69.31 197 ASN A CA 1
ATOM 1597 C C . ASN A 1 197 ? -9.434 -6.821 -18.177 1.00 69.31 197 ASN A C 1
ATOM 1599 O O . ASN A 1 197 ? -10.599 -7.036 -17.844 1.00 69.31 197 ASN A O 1
ATOM 1603 N N . ALA A 1 198 ? -8.405 -7.289 -17.460 1.00 74.19 198 ALA A N 1
ATOM 1604 C CA . ALA A 1 198 ? -8.569 -7.862 -16.122 1.00 74.19 198 ALA A CA 1
ATOM 1605 C C . ALA A 1 198 ? -8.915 -6.792 -15.067 1.00 74.19 198 ALA A C 1
ATOM 1607 O O . ALA A 1 198 ? -9.396 -7.135 -13.988 1.00 74.19 198 ALA A O 1
ATOM 1608 N N . PHE A 1 199 ? -8.695 -5.513 -15.391 1.00 68.06 199 PHE A N 1
ATOM 1609 C CA . PHE A 1 199 ? -8.840 -4.382 -14.478 1.00 68.06 199 PHE A CA 1
ATOM 1610 C C . PHE A 1 199 ? -9.786 -3.286 -14.975 1.00 68.06 199 PHE A C 1
ATOM 1612 O O . PHE A 1 199 ? -10.442 -2.637 -14.165 1.00 68.06 199 PHE A O 1
ATOM 1619 N N . TYR A 1 200 ? -9.912 -3.130 -16.295 1.00 63.12 200 TYR A N 1
ATOM 1620 C CA . TYR A 1 200 ? -10.884 -2.257 -16.954 1.00 63.12 200 TYR A CA 1
ATOM 1621 C C . TYR A 1 200 ? -11.972 -3.101 -17.638 1.00 63.12 200 TYR A C 1
ATOM 1623 O O . TYR A 1 200 ? -11.981 -3.221 -18.865 1.00 63.12 200 TYR A O 1
ATOM 1631 N N . PRO A 1 201 ? -12.903 -3.719 -16.881 1.00 52.19 201 PRO A N 1
ATOM 1632 C CA . PRO A 1 201 ? -14.032 -4.439 -17.472 1.00 52.19 201 PRO A CA 1
ATOM 1633 C C . PRO A 1 201 ? -15.017 -3.499 -18.186 1.00 52.19 201 PRO A C 1
ATOM 1635 O O . PRO A 1 201 ? -15.818 -3.960 -18.994 1.00 52.19 201 PRO A O 1
ATOM 1638 N N . PHE A 1 202 ? -14.927 -2.190 -17.927 1.00 47.34 202 PHE A N 1
ATOM 1639 C CA . PHE A 1 202 ? -15.589 -1.134 -18.685 1.00 47.34 202 PHE A CA 1
ATOM 1640 C C . PHE A 1 202 ? -14.533 -0.125 -19.145 1.00 47.34 202 PHE A C 1
ATOM 1642 O O . PHE A 1 202 ? -13.892 0.522 -18.317 1.00 47.34 202 PHE A O 1
ATOM 1649 N N . ILE A 1 203 ? -14.349 0.015 -20.460 1.00 35.75 203 ILE A N 1
ATOM 1650 C CA . ILE A 1 203 ? -13.477 1.045 -21.036 1.00 35.75 203 ILE A CA 1
ATOM 1651 C C . ILE A 1 203 ? -14.260 2.359 -21.048 1.00 35.75 203 ILE A C 1
ATOM 1653 O O . ILE A 1 203 ? -15.018 2.636 -21.976 1.00 35.75 203 ILE A O 1
ATOM 1657 N N . ILE A 1 204 ? -14.089 3.166 -20.003 1.00 30.83 204 ILE A N 1
ATOM 1658 C CA . ILE A 1 204 ? -14.505 4.570 -20.011 1.00 30.83 204 ILE A CA 1
ATOM 1659 C C . ILE A 1 204 ? -13.263 5.393 -20.352 1.00 30.83 204 ILE A C 1
ATOM 1661 O O . ILE A 1 204 ? -12.293 5.389 -19.597 1.00 30.83 204 ILE A O 1
ATOM 1665 N N . HIS A 1 205 ? -13.285 6.095 -21.486 1.00 31.55 205 HIS A N 1
ATOM 1666 C CA . HIS A 1 205 ? -12.212 7.009 -21.881 1.00 31.55 205 HIS A CA 1
ATOM 1667 C C . HIS A 1 205 ? -12.213 8.263 -20.988 1.00 31.55 205 HIS A C 1
ATOM 1669 O O . HIS A 1 205 ? -12.759 9.302 -21.353 1.00 31.55 205 HIS A O 1
ATOM 1675 N N . LEU A 1 206 ? -11.588 8.162 -19.816 1.00 29.47 206 LEU A N 1
ATOM 1676 C CA . LEU A 1 206 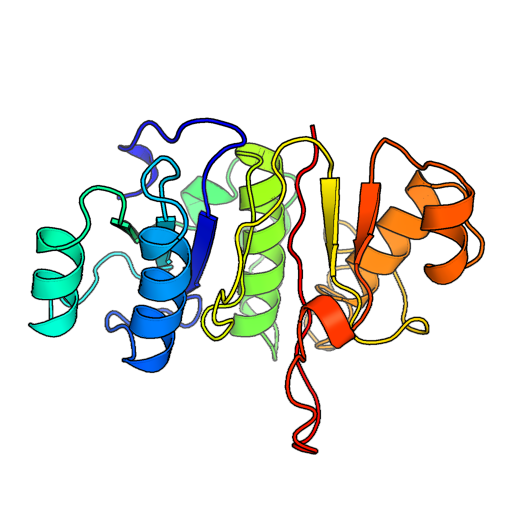? -11.233 9.285 -18.949 1.00 29.47 206 LEU A CA 1
ATOM 1677 C C . LEU A 1 206 ? -9.721 9.253 -18.701 1.00 29.47 206 LEU A C 1
ATOM 1679 O O . LEU A 1 206 ? -9.130 8.188 -18.546 1.00 29.47 206 LEU A O 1
ATOM 1683 N N . GLY A 1 207 ? -9.089 10.423 -18.782 1.00 31.94 207 GLY A N 1
ATOM 1684 C CA . GLY A 1 207 ? -7.650 10.529 -19.016 1.00 31.94 207 GLY A CA 1
ATOM 1685 C C . GLY A 1 207 ? -6.752 10.123 -17.843 1.00 31.94 207 GLY A C 1
ATOM 1686 O O . GLY A 1 207 ? -7.017 10.474 -16.699 1.00 31.94 207 GLY A O 1
ATOM 1687 N N . ASN A 1 208 ? -5.634 9.487 -18.203 1.00 34.88 208 ASN A N 1
ATOM 1688 C CA . ASN A 1 208 ? -4.328 9.505 -17.536 1.00 34.88 208 ASN A CA 1
ATOM 1689 C C . ASN A 1 208 ? -4.308 9.330 -16.002 1.00 34.88 208 ASN A C 1
ATOM 1691 O O . ASN A 1 208 ? -4.146 10.321 -15.289 1.00 34.88 208 ASN A O 1
ATOM 1695 N N . CYS A 1 209 ? -4.379 8.069 -15.539 1.00 24.84 209 CYS A N 1
ATOM 1696 C CA . CYS A 1 209 ? -3.519 7.443 -14.504 1.00 24.84 209 CYS A CA 1
ATOM 1697 C C . CYS A 1 209 ? -4.253 6.324 -13.740 1.00 24.84 209 CYS A C 1
ATOM 1699 O O . CYS A 1 209 ? -4.984 6.647 -12.807 1.00 24.84 209 CYS A O 1
ATOM 1701 N N . ILE A 1 210 ? -3.977 5.037 -14.012 1.00 35.81 210 ILE A N 1
ATOM 1702 C CA . ILE A 1 210 ? -4.231 3.933 -13.058 1.00 35.81 210 ILE A CA 1
ATOM 1703 C C . ILE A 1 210 ? -3.143 2.828 -13.188 1.00 35.81 210 ILE A C 1
ATOM 1705 O O . ILE A 1 210 ? -3.237 1.924 -14.021 1.00 35.81 210 ILE A O 1
ATOM 1709 N N . LEU A 1 211 ? -2.134 2.826 -12.299 1.00 33.00 211 LEU A N 1
ATOM 1710 C CA . LEU A 1 211 ? -1.156 1.725 -12.185 1.00 33.00 211 LEU A CA 1
ATOM 1711 C C . LEU A 1 211 ? -1.659 0.644 -11.223 1.00 33.00 211 LEU A C 1
ATOM 1713 O O . LEU A 1 211 ? -1.765 0.889 -10.025 1.00 33.00 211 LEU A O 1
ATOM 1717 N N . ILE A 1 212 ? -1.819 -0.598 -11.687 1.00 38.81 212 ILE A N 1
ATOM 1718 C CA . ILE A 1 212 ? -2.350 -1.663 -10.822 1.00 38.81 212 ILE A CA 1
ATOM 1719 C C . ILE A 1 212 ? -1.259 -2.608 -10.336 1.00 38.81 212 ILE A C 1
ATOM 1721 O O . ILE A 1 212 ? -0.926 -3.623 -10.948 1.00 38.81 212 ILE A O 1
ATOM 1725 N N . LEU A 1 213 ? -0.741 -2.281 -9.155 1.00 38.16 213 LEU A N 1
ATOM 1726 C CA . LEU A 1 213 ? 0.320 -3.020 -8.484 1.00 38.16 213 LEU A CA 1
ATOM 1727 C C . LEU A 1 213 ? -0.195 -4.149 -7.582 1.00 38.16 213 LEU A C 1
ATOM 1729 O O . LEU A 1 213 ? 0.149 -4.251 -6.405 1.00 38.16 213 LEU A O 1
ATOM 1733 N N . ALA A 1 214 ? -0.996 -5.047 -8.149 1.00 46.25 214 ALA A N 1
ATOM 1734 C CA . ALA A 1 214 ? -1.321 -6.290 -7.470 1.00 46.25 214 ALA A CA 1
ATOM 1735 C C . ALA A 1 214 ? -0.108 -7.226 -7.556 1.00 46.25 214 ALA A C 1
ATOM 1737 O O . ALA A 1 214 ? 0.062 -7.908 -8.558 1.00 46.25 214 ALA A O 1
ATOM 1738 N N . GLN A 1 215 ? 0.759 -7.219 -6.543 1.00 31.62 215 GLN A N 1
ATOM 1739 C CA . GLN A 1 215 ? 1.982 -8.021 -6.506 1.00 31.62 215 GLN A CA 1
ATOM 1740 C C . GLN A 1 215 ? 2.054 -8.835 -5.214 1.00 31.62 215 GLN A C 1
ATOM 1742 O O . GLN A 1 215 ? 1.906 -8.295 -4.120 1.00 31.62 215 GLN A O 1
ATOM 1747 N N . ARG A 1 216 ? 2.341 -10.130 -5.367 1.00 30.91 216 ARG A N 1
ATOM 1748 C CA . ARG A 1 216 ? 2.913 -10.986 -4.327 1.00 30.91 216 ARG A CA 1
ATOM 1749 C C . ARG A 1 216 ? 4.361 -11.249 -4.739 1.00 30.91 216 ARG A C 1
ATOM 1751 O O . ARG A 1 216 ? 4.618 -11.514 -5.912 1.00 30.91 216 ARG A O 1
ATOM 1758 N N . MET A 1 217 ? 5.302 -11.148 -3.810 1.00 27.34 217 MET A N 1
ATOM 1759 C CA . MET A 1 217 ? 6.659 -11.660 -3.993 1.00 27.34 217 MET A CA 1
ATOM 1760 C C . MET A 1 217 ? 7.040 -12.432 -2.738 1.00 27.34 217 MET A C 1
ATOM 1762 O O . MET A 1 217 ? 6.901 -11.897 -1.638 1.00 27.34 217 MET A O 1
ATOM 1766 N N . TRP A 1 218 ? 7.528 -13.654 -2.979 1.00 35.12 218 TRP A N 1
ATOM 1767 C CA . TRP A 1 218 ? 7.702 -14.756 -2.021 1.00 35.12 218 TRP A CA 1
ATOM 1768 C C . TRP A 1 218 ? 6.363 -15.416 -1.581 1.00 35.12 218 TRP A C 1
ATOM 1770 O O . TRP A 1 218 ? 5.309 -14.743 -1.518 1.00 35.12 218 TRP A O 1
#

Organism: Lepeophtheirus salmonis (NCBI:txid72036)

Radius of gyration: 17.1 Å; chains: 1; bounding box: 40×38×41 Å

Foldseek 3Di:
DVVVDDAAAAFEEEEEDQPQAQEDDPLLLQQQCQQCVQCLPYAYEYEYCHPHHDCPPSNVVSVVVRVRYDYYYDHVCVLCPPHLCNVCVVVCVLVPFPQNSLLVVLVVLCSCCVVGFYWYFYSNQRHDHDDDRPAWEFEDQDFDAADDDPSVDNDSHDRPHSHPHHVQHVQCVQQVHPTPVCSCVSCRPRYDYDYNCVRCVDDDPDDDDDGGGTGGDD

Sequence (218 aa):
MFYKVKIPKDTNFFFLETSGRSRLTLKELCALESAAKLHPKRNAFFIMTNKTYERTTAVVEIMEKYSNIQLLSIDLTYVFKGTVIENLWLQNRIQKSVHYNSHMSDILRYWFVYNYGGTYLDSDVIVLKEMPMNYNFAGVENMDSFLVDISINFDGTVWINNGPAMLTSNLIKLCKARTMGTINKGKCHNIQLLPPNAFYPFIIHLGNCILILAQRMW

InterPro domains:
  IPR007577 Glycosyltransferase, DXD sugar-binding motif [PF04488] (28-133)
  IPR007652 Alpha 1,4-glycosyltransferase domain [PF04572] (143-202)
  IPR029044 Nucleotide-diphospho-sugar transferases [SSF53448] (9-212)
  IPR051981 Alpha-1,4-N-acetylglucosaminyltransferase [PTHR12042] (8-201)

Secondary structure (DSSP, 8-state):
-GGGS-PPSSS-EEEEE-S--S---HHHHHHHHHHHHH-TTS-EEEEESSS-----HHHHHHHHH-TTEEEEE--HHHHHTTSTTHHHHHTTTTTT-TTHHHHHHHHHHHHHHHHH-SEE--TTPPP-SPPPSSSEEEE-S-SS-----SSSS--SS-SGGGTHHHHHHHHHHHTT-SSHHHHGGGTGGGEEEEPGGGT-SS-----S----------

pLDDT: mean 79.95, std 18.24, range [24.84, 97.5]